Protein AF-A0A9W9AK57-F1 (afdb_monomer)

Secondary structure (DSSP, 8-state):
--------------TTHHHHHHHHTSS---GGGS---HHHHHHHHHHHHTT-SEEEE--TT-HHHHHHHHHHHHHTT-SHHHHH-TT--EEEEEEEEEE-TTSS-EEEEEEEEEGGG--HHHHHHHHHHH--S----PPPPPP-SSS-------EEEEEEETTT--EEEEEEE-PPPHHHHT----S-------HHHHHHHHHHHHTT--HHHHHHHHHHHHHTT-STT-SPPP------S---PPPP---

Organism: NCBI:txid40482

pLDDT: mean 78.87, std 20.53, range [27.41, 98.06]

Nearest PDB structures (foldseek):
  6e8a-assembly1_A-3  TM=2.365E-01  e=3.233E-01  Salmonella enterica subsp. enterica serovar Typhimurium
  2i99-assembly1_B  TM=2.878E-01  e=5.892E-01  Homo sapiens
  6in9-assembly1_A  TM=2.449E-01  e=3.233E-01  Pseudomonas aeruginosa PAO1
  6jau-assembly1_A  TM=2.475E-01  e=5.892E-01  Pseudomonas aeruginosa PAO1
  6in9-assembly2_B  TM=1.890E-01  e=1.140E+00  Pseudomonas aeruginosa PAO1

S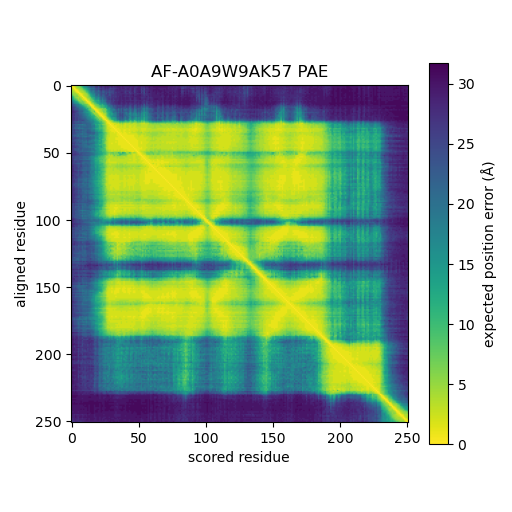olvent-accessible surface area (backbone atoms only — not comparable to full-atom values): 15391 Å² total; per-residue (Å²): 138,86,86,84,80,85,75,88,80,89,75,91,79,64,95,72,50,62,66,50,51,58,55,65,65,69,76,70,79,71,66,86,55,56,41,49,52,73,66,46,49,54,51,51,51,53,34,58,76,67,63,69,42,52,74,48,76,35,48,78,90,36,70,68,42,39,51,52,48,51,50,50,24,52,77,67,50,60,28,78,69,36,63,71,38,91,82,38,55,62,38,84,56,44,76,52,73,51,68,49,98,89,50,98,51,38,33,36,37,40,33,32,33,33,50,27,20,48,32,54,65,47,44,51,54,52,50,57,70,69,45,86,67,72,92,66,94,64,75,80,73,74,76,85,62,38,45,61,71,57,64,30,71,22,26,42,37,38,33,30,34,66,84,82,58,46,42,43,34,46,32,33,37,83,67,67,43,69,65,48,74,70,56,58,77,77,37,80,75,88,66,89,68,57,67,67,59,53,55,57,46,49,54,37,46,75,73,66,46,50,72,67,55,44,50,55,50,48,53,50,32,60,77,68,46,64,49,84,84,59,62,76,78,78,81,85,84,78,83,91,75,87,88,78,82,80,84,82,83,80,131

Sequence (251 aa):
MPIVRFAEMKKKSTDKDTATTLLALKGKIYVDHLLLRAEQRAEICKIYESSGAISTEYSTDDPTSQAAAHLKLVELGLDNKSREALESQWSIRWLTNWSITKGNDEWKRTLFQCICGYDSHARQKQDDLQDNSYIKDSKPWQQHVPYPQTGCIAHVEITECVGDGCITRIAGITTHNEACMTATLERIPTIPLHEHIYEVALEQLENGASLTAVQERNQQMIGSKLYRGIQRPPMYNTLSSLLTIPPSTGS

Mean predicted aligned error: 14.03 Å

Foldseek 3Di:
DDDDDDDDDDDDDDPVVLVVVVVVVQDDDPCVLAQADPVLVVVQVVCVVVVVKDKDFFDLVDPVSQVVVQVVCVVLLNHPVSVPDPPNQKDWRDKDWDQRPPDRWIKMKTKIDGNLLHDQQSVVVVVVVVPPDDDDPDDRDDDQGQWHNPNWNWMWMWMAIPPPRGTGIIITHRDTDPCSVPIDGPDDRPDPDDPQLVVQLVVCVVVVHDPVRSVVVSVVCVVVVVGPPSPDDPPPPDDPDPPPDDDDDDD

Structure (mmCIF, N/CA/C/O backbone):
data_AF-A0A9W9AK57-F1
#
_entry.id   AF-A0A9W9AK57-F1
#
loop_
_atom_site.group_PDB
_atom_site.id
_atom_site.type_symbol
_atom_site.label_atom_id
_atom_site.label_alt_id
_atom_site.label_comp_id
_atom_site.label_asym_id
_atom_site.label_entity_id
_atom_site.label_seq_id
_atom_site.pdbx_PDB_ins_code
_atom_site.Cartn_x
_atom_site.Cartn_y
_atom_site.Cartn_z
_atom_site.occupancy
_atom_site.B_iso_or_equiv
_atom_site.auth_seq_id
_atom_site.auth_comp_id
_atom_site.auth_asym_id
_atom_site.auth_atom_id
_atom_site.pdbx_PDB_model_num
ATOM 1 N N . MET A 1 1 ? 21.795 -37.016 17.519 1.00 33.09 1 MET A N 1
ATOM 2 C CA . MET A 1 1 ? 21.558 -36.582 16.126 1.00 33.09 1 MET A CA 1
ATOM 3 C C . MET A 1 1 ? 22.059 -35.153 15.991 1.00 33.09 1 MET A C 1
ATOM 5 O O . MET A 1 1 ? 21.555 -34.312 16.726 1.00 33.09 1 MET A O 1
ATOM 9 N N . PRO A 1 2 ? 23.114 -34.889 15.203 1.00 27.97 2 PRO A N 1
ATOM 10 C CA . PRO A 1 2 ? 23.770 -33.591 15.195 1.00 27.97 2 PRO A CA 1
ATOM 11 C C . PRO A 1 2 ? 23.134 -32.617 14.198 1.00 27.97 2 PRO A C 1
ATOM 13 O O . PRO A 1 2 ? 22.651 -32.989 13.132 1.00 27.97 2 PRO A O 1
ATOM 16 N N . ILE A 1 3 ? 23.176 -31.357 14.614 1.00 27.41 3 ILE A N 1
ATOM 17 C CA . ILE A 1 3 ? 22.696 -30.137 13.973 1.00 27.41 3 ILE A CA 1
ATOM 18 C C . ILE A 1 3 ? 23.521 -29.851 12.711 1.00 27.41 3 ILE A C 1
ATOM 20 O O . ILE A 1 3 ? 24.744 -29.721 12.788 1.00 27.41 3 ILE A O 1
ATOM 24 N N . VAL A 1 4 ? 22.862 -29.709 11.559 1.00 29.23 4 VAL A N 1
ATOM 25 C CA . VAL A 1 4 ? 23.506 -29.244 10.322 1.00 29.23 4 VAL A CA 1
ATOM 26 C C . VAL A 1 4 ? 23.481 -27.715 10.304 1.00 29.23 4 VAL A C 1
ATOM 28 O O . VAL A 1 4 ? 22.431 -27.095 10.158 1.00 29.23 4 VAL A O 1
ATOM 31 N N . ARG A 1 5 ? 24.663 -27.115 10.477 1.00 30.16 5 ARG A N 1
ATOM 32 C CA . ARG A 1 5 ? 24.946 -25.700 10.208 1.00 30.16 5 ARG A CA 1
ATOM 33 C C . ARG A 1 5 ? 24.916 -25.467 8.696 1.00 30.16 5 ARG A C 1
ATOM 35 O O . ARG A 1 5 ? 25.690 -26.099 7.981 1.00 30.16 5 ARG A O 1
ATOM 42 N N . PHE A 1 6 ? 24.098 -24.534 8.217 1.00 29.95 6 PHE A N 1
ATOM 43 C CA . PHE A 1 6 ? 24.245 -24.007 6.860 1.00 29.95 6 PHE A CA 1
ATOM 44 C C . PHE A 1 6 ? 25.279 -22.881 6.868 1.00 29.95 6 PHE A C 1
ATOM 46 O O . PHE A 1 6 ? 25.064 -21.816 7.441 1.00 29.95 6 PHE A O 1
ATOM 53 N N . ALA A 1 7 ? 26.432 -23.179 6.274 1.00 30.09 7 ALA A N 1
ATOM 54 C CA . ALA A 1 7 ? 27.487 -22.228 5.977 1.00 30.09 7 ALA A CA 1
ATOM 55 C C . ALA A 1 7 ? 27.125 -21.388 4.743 1.00 30.09 7 ALA A C 1
ATOM 57 O O . ALA A 1 7 ? 26.531 -21.889 3.786 1.00 30.09 7 ALA A O 1
ATOM 58 N N . GLU A 1 8 ? 27.535 -20.121 4.773 1.00 32.97 8 GLU A N 1
ATOM 59 C CA . GLU A 1 8 ? 27.545 -19.200 3.639 1.00 32.97 8 GLU A CA 1
ATOM 60 C C . GLU A 1 8 ? 28.220 -19.814 2.404 1.00 32.97 8 GLU A C 1
ATOM 62 O O . GLU A 1 8 ? 29.330 -20.345 2.477 1.00 32.97 8 GLU A O 1
ATOM 67 N N . MET A 1 9 ? 27.606 -19.629 1.234 1.00 30.64 9 MET A N 1
ATOM 68 C CA . MET A 1 9 ? 28.297 -19.744 -0.048 1.00 30.64 9 MET A CA 1
ATOM 69 C C . MET A 1 9 ? 28.459 -18.356 -0.667 1.00 30.64 9 MET A C 1
ATOM 71 O O . MET A 1 9 ? 27.529 -17.796 -1.243 1.00 30.64 9 MET A O 1
ATOM 75 N N . LYS A 1 10 ? 29.688 -17.833 -0.607 1.00 39.19 10 LYS A N 1
ATOM 76 C CA . LYS A 1 10 ? 30.172 -16.810 -1.541 1.00 39.19 10 LYS A CA 1
ATOM 77 C C . LYS A 1 10 ? 30.166 -17.393 -2.956 1.00 39.19 10 LYS A C 1
ATOM 79 O O . LYS A 1 10 ? 30.803 -18.418 -3.197 1.00 39.19 10 LYS A O 1
ATOM 84 N N . LYS A 1 11 ? 29.556 -16.694 -3.914 1.00 38.47 11 LYS A N 1
ATOM 85 C CA . LYS A 1 11 ? 29.867 -16.851 -5.342 1.00 38.47 11 LYS A CA 1
ATOM 86 C C . LYS A 1 11 ? 30.204 -15.495 -5.953 1.00 38.47 11 LYS A C 1
ATOM 88 O O . LYS A 1 11 ? 29.387 -14.585 -5.966 1.00 38.47 11 LYS A O 1
ATOM 93 N N . LYS A 1 12 ? 31.439 -15.397 -6.456 1.00 39.50 12 LYS A N 1
ATOM 94 C CA . LYS A 1 12 ? 31.851 -14.445 -7.493 1.00 39.50 12 LYS A CA 1
ATOM 95 C C . LYS A 1 12 ? 31.143 -14.836 -8.788 1.00 39.50 12 LYS A C 1
ATOM 97 O O . LYS A 1 12 ? 31.248 -15.997 -9.181 1.00 39.50 12 LYS A O 1
ATOM 102 N N . SER A 1 13 ? 30.498 -13.890 -9.457 1.00 34.22 13 SER A N 1
ATOM 103 C CA . SER A 1 13 ? 30.068 -14.056 -10.843 1.00 34.22 13 SER A CA 1
ATOM 104 C C . SER A 1 13 ? 29.912 -12.700 -11.539 1.00 34.22 13 SER A C 1
ATOM 106 O O . SER A 1 13 ? 29.674 -11.674 -10.912 1.00 34.22 13 SER A O 1
ATOM 108 N N . THR A 1 14 ? 30.217 -12.736 -12.827 1.00 33.00 14 THR A N 1
ATOM 109 C CA . THR A 1 14 ? 30.576 -11.680 -13.781 1.00 33.00 14 THR A CA 1
ATOM 110 C C . THR A 1 14 ? 29.391 -10.864 -14.322 1.00 33.00 14 THR A C 1
ATOM 112 O O . THR A 1 14 ? 28.259 -11.329 -14.295 1.00 33.00 14 THR A O 1
ATOM 115 N N . ASP A 1 15 ? 29.689 -9.689 -14.901 1.00 41.44 15 ASP A N 1
ATOM 116 C CA . ASP A 1 15 ? 28.840 -8.623 -15.507 1.00 41.44 15 ASP A CA 1
ATOM 117 C C . ASP A 1 15 ? 27.588 -9.020 -16.350 1.00 41.44 15 ASP A C 1
ATOM 119 O O . ASP A 1 15 ? 26.848 -8.144 -16.788 1.00 41.44 15 ASP A O 1
ATOM 123 N N . LYS A 1 16 ? 27.302 -10.309 -16.586 1.00 35.09 16 LYS A N 1
ATOM 124 C CA . LYS A 1 16 ? 26.048 -10.812 -17.194 1.00 35.09 16 LYS A CA 1
ATOM 125 C C . LYS A 1 16 ? 24.915 -11.058 -16.181 1.00 35.09 16 LYS A C 1
ATOM 127 O O . LYS A 1 16 ? 23.766 -11.248 -16.585 1.00 35.09 16 LYS A O 1
ATOM 132 N N . ASP A 1 17 ? 25.210 -11.026 -14.883 1.00 40.44 17 ASP A N 1
ATOM 133 C CA . ASP A 1 17 ? 24.231 -11.346 -13.837 1.00 40.44 17 ASP A CA 1
ATOM 134 C C . ASP A 1 17 ? 23.309 -10.181 -13.457 1.00 40.44 17 ASP A C 1
ATOM 136 O O . ASP A 1 17 ? 22.212 -10.417 -12.961 1.00 40.44 17 ASP A O 1
ATOM 140 N N . THR A 1 18 ? 23.663 -8.926 -13.733 1.00 41.94 18 THR A N 1
ATOM 141 C CA . THR A 1 18 ? 22.841 -7.759 -13.351 1.00 41.94 18 THR A CA 1
ATOM 142 C C . THR A 1 18 ? 21.555 -7.639 -14.172 1.00 41.94 18 THR A C 1
ATOM 144 O O . THR A 1 18 ? 20.484 -7.447 -13.599 1.00 41.94 18 THR A O 1
ATOM 147 N N . ALA A 1 19 ? 21.619 -7.844 -15.492 1.00 35.38 19 ALA A N 1
ATOM 148 C CA . ALA A 1 19 ? 20.429 -7.867 -16.354 1.00 35.38 19 ALA A CA 1
ATOM 149 C C . ALA A 1 19 ? 19.534 -9.091 -16.077 1.00 35.38 19 ALA A C 1
ATOM 151 O O . ALA A 1 19 ? 18.309 -8.995 -16.099 1.00 35.38 19 ALA A O 1
ATOM 152 N N . THR A 1 20 ? 20.151 -10.228 -15.744 1.00 31.11 20 THR A N 1
ATOM 153 C CA . THR A 1 20 ? 19.460 -11.482 -15.410 1.00 31.11 20 THR A CA 1
ATOM 154 C C . THR A 1 20 ? 18.802 -11.423 -14.026 1.00 31.11 20 THR A C 1
ATOM 156 O O . THR A 1 20 ? 17.716 -11.963 -13.844 1.00 31.11 20 THR A O 1
ATOM 159 N N . THR A 1 21 ? 19.390 -10.702 -13.066 1.00 38.97 21 THR A N 1
ATOM 160 C CA . THR A 1 21 ? 18.812 -10.479 -11.726 1.00 38.97 21 THR A CA 1
ATOM 161 C C . THR A 1 21 ? 17.632 -9.503 -11.776 1.00 38.97 21 THR A C 1
ATOM 163 O O . THR A 1 21 ? 16.610 -9.747 -11.136 1.00 38.97 21 THR A O 1
ATOM 166 N N . LEU A 1 22 ? 17.711 -8.457 -12.611 1.00 38.22 22 LEU A N 1
ATOM 167 C CA . LEU A 1 22 ? 16.572 -7.581 -12.918 1.00 38.22 22 LEU A CA 1
ATOM 168 C C . LEU A 1 22 ? 15.433 -8.345 -13.614 1.00 38.22 22 LEU A C 1
ATOM 170 O O . LEU A 1 22 ? 14.276 -8.134 -13.267 1.00 38.22 22 LEU A O 1
ATOM 174 N N . LEU A 1 23 ? 15.735 -9.276 -14.531 1.00 38.03 23 LEU A N 1
ATOM 175 C CA . LEU A 1 23 ? 14.729 -10.143 -15.164 1.00 38.03 23 LEU A CA 1
ATOM 176 C C . LEU A 1 23 ? 14.145 -11.210 -14.220 1.00 38.03 23 LEU A C 1
ATOM 178 O O . LEU A 1 23 ? 12.954 -11.497 -14.290 1.00 38.03 23 LEU A O 1
ATOM 182 N N . ALA A 1 24 ? 14.940 -11.785 -13.316 1.00 38.59 24 ALA A N 1
ATOM 183 C CA . ALA A 1 24 ? 14.472 -12.799 -12.368 1.00 38.59 24 ALA A CA 1
ATOM 184 C C . ALA A 1 24 ? 13.532 -12.213 -11.295 1.00 38.59 24 ALA A C 1
ATOM 186 O O . ALA A 1 24 ? 12.614 -12.892 -10.836 1.00 38.59 24 ALA A O 1
ATOM 187 N N . LEU A 1 25 ? 13.699 -10.931 -10.952 1.00 48.28 25 LEU A N 1
ATOM 188 C CA . LEU A 1 25 ? 12.786 -10.182 -10.083 1.00 48.28 25 LEU A CA 1
ATOM 189 C C . LEU A 1 25 ? 11.499 -9.726 -10.799 1.00 48.28 25 LEU A C 1
ATOM 191 O O . LEU A 1 25 ? 10.581 -9.262 -10.127 1.00 48.28 25 LEU A O 1
ATOM 195 N N . LYS A 1 26 ? 11.386 -9.821 -12.131 1.00 49.22 26 LYS A N 1
ATOM 196 C CA . LYS A 1 26 ? 10.249 -9.257 -12.893 1.00 49.22 26 LYS A CA 1
ATOM 197 C C . LYS A 1 26 ? 8.966 -10.098 -12.882 1.00 49.22 26 LYS A C 1
ATOM 199 O O . LYS A 1 26 ? 7.906 -9.560 -13.176 1.00 49.22 26 LYS A O 1
ATOM 204 N N . GLY A 1 27 ? 9.020 -11.387 -12.545 1.00 59.78 27 GLY A N 1
ATOM 205 C CA . GLY A 1 27 ? 7.884 -12.286 -12.802 1.00 59.78 27 GLY A CA 1
ATOM 206 C C . GLY A 1 27 ? 6.946 -12.551 -11.624 1.00 59.78 27 GLY A C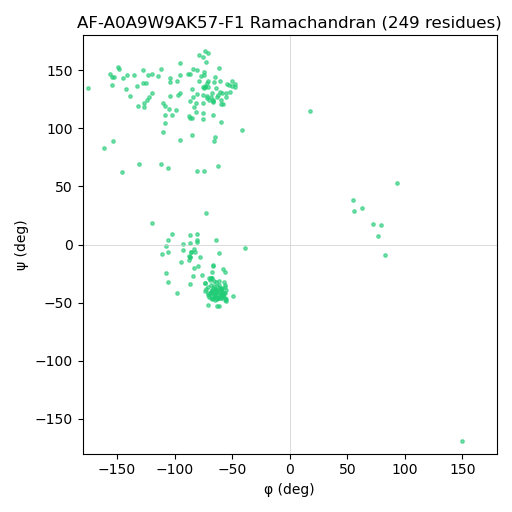 1
ATOM 207 O O . GLY A 1 27 ? 5.732 -12.607 -11.802 1.00 59.78 27 GLY A O 1
ATOM 208 N N . LYS A 1 28 ? 7.482 -12.746 -10.417 1.00 79.31 28 LYS A N 1
ATOM 209 C CA . LYS A 1 28 ? 6.717 -13.350 -9.319 1.00 79.31 28 LYS A CA 1
ATOM 210 C C . LYS A 1 28 ? 6.370 -12.320 -8.251 1.00 79.31 28 LYS A C 1
ATOM 212 O O . LYS A 1 28 ? 7.264 -11.754 -7.634 1.00 79.31 28 LYS A O 1
ATOM 217 N N . ILE A 1 29 ? 5.075 -12.108 -8.032 1.00 84.75 29 ILE A N 1
ATOM 218 C CA . ILE A 1 29 ? 4.575 -11.352 -6.880 1.00 84.75 29 ILE A CA 1
ATOM 219 C C . ILE A 1 29 ? 4.726 -12.224 -5.636 1.00 84.75 29 ILE A C 1
ATOM 221 O O . ILE A 1 29 ? 4.420 -13.421 -5.660 1.00 84.75 29 ILE A O 1
ATOM 225 N N . TYR A 1 30 ? 5.202 -11.634 -4.543 1.00 89.44 30 TYR A N 1
ATOM 226 C CA . TYR A 1 30 ? 5.482 -12.352 -3.299 1.00 89.44 30 TYR A CA 1
ATOM 227 C C . TYR A 1 30 ? 4.218 -12.596 -2.458 1.00 89.44 30 TYR A C 1
ATOM 229 O O . TYR A 1 30 ? 4.098 -12.138 -1.323 1.00 89.44 30 TYR A O 1
ATOM 237 N N . VAL A 1 31 ? 3.275 -13.365 -3.009 1.00 89.56 31 VAL A N 1
ATOM 238 C CA . VAL A 1 31 ? 1.993 -13.735 -2.370 1.00 89.56 31 VAL A CA 1
ATOM 239 C C . VAL A 1 31 ? 2.194 -14.417 -1.005 1.00 89.56 31 VAL A C 1
ATOM 241 O O . VAL A 1 31 ? 1.328 -14.354 -0.136 1.00 89.56 31 VAL A O 1
ATOM 244 N N . ASP A 1 32 ? 3.356 -15.024 -0.765 1.00 90.19 32 ASP A N 1
ATOM 245 C CA . ASP A 1 32 ? 3.692 -15.668 0.510 1.00 90.19 32 ASP A CA 1
ATOM 246 C C . ASP A 1 32 ? 3.832 -14.694 1.685 1.00 90.19 32 ASP A C 1
ATOM 248 O O . ASP A 1 32 ? 3.693 -15.114 2.830 1.00 90.19 32 ASP A O 1
ATOM 252 N N . HIS A 1 33 ? 4.025 -13.399 1.422 1.00 91.56 33 HIS A N 1
ATOM 253 C CA . HIS A 1 33 ? 4.013 -12.367 2.460 1.00 91.56 33 HIS A CA 1
ATOM 254 C C . HIS A 1 33 ? 2.610 -11.838 2.788 1.00 91.56 33 HIS A C 1
ATOM 256 O O . HIS A 1 33 ? 2.457 -11.048 3.720 1.00 91.56 33 HIS A O 1
ATOM 262 N N . LEU A 1 34 ? 1.579 -12.247 2.043 1.00 92.88 34 LEU A N 1
ATOM 263 C CA . LEU A 1 34 ? 0.204 -11.848 2.319 1.00 92.88 34 LEU A CA 1
ATOM 264 C C . LEU A 1 34 ? -0.382 -12.668 3.471 1.00 92.88 34 LEU A C 1
ATOM 266 O O . LEU A 1 34 ? -0.208 -13.887 3.558 1.00 92.88 34 LEU A O 1
ATOM 270 N N . LEU A 1 35 ? -1.149 -11.989 4.320 1.00 92.56 35 LEU A N 1
ATOM 271 C CA . LEU A 1 35 ? -1.805 -12.582 5.481 1.00 92.56 35 LEU A CA 1
ATOM 272 C C . LEU A 1 35 ? -3.232 -12.951 5.099 1.00 92.56 35 LEU A C 1
ATOM 274 O O . LEU A 1 35 ? -4.136 -12.119 5.155 1.00 92.56 35 LEU A O 1
ATOM 278 N N . LEU A 1 36 ? -3.382 -14.183 4.619 1.00 90.50 36 LEU A N 1
ATOM 279 C CA . LEU A 1 36 ? -4.571 -14.682 3.933 1.00 90.50 36 LEU A CA 1
ATOM 280 C C . LEU A 1 36 ? -5.061 -15.978 4.569 1.00 90.50 36 LEU A C 1
ATOM 282 O O . LEU A 1 36 ? -4.258 -16.807 5.008 1.00 90.50 36 LEU A O 1
ATOM 286 N N . ARG A 1 37 ? -6.372 -16.208 4.495 1.00 92.25 37 ARG A N 1
ATOM 287 C CA . ARG A 1 37 ? -6.959 -17.535 4.701 1.00 92.25 37 ARG A CA 1
ATOM 288 C C . ARG A 1 37 ? -6.643 -18.471 3.533 1.00 92.25 37 ARG A C 1
ATOM 290 O O . ARG A 1 37 ? -6.234 -18.037 2.451 1.00 92.25 37 ARG A O 1
ATOM 297 N N . ALA A 1 38 ? -6.847 -19.768 3.749 1.00 90.06 38 ALA A N 1
ATOM 298 C CA . ALA A 1 38 ? -6.583 -20.788 2.737 1.00 90.06 38 ALA A CA 1
ATOM 299 C C . ALA A 1 38 ? -7.427 -20.570 1.469 1.00 90.06 38 ALA A C 1
ATOM 301 O O . ALA A 1 38 ? -6.915 -20.710 0.359 1.00 90.06 38 ALA A O 1
ATOM 302 N N . GLU A 1 39 ? -8.684 -20.154 1.630 1.00 93.94 39 GLU A N 1
ATOM 303 C CA . GLU A 1 39 ? -9.617 -19.903 0.531 1.00 93.94 39 GLU A CA 1
ATOM 304 C C . GLU A 1 39 ? -9.164 -18.709 -0.318 1.00 93.94 39 GLU A C 1
ATOM 306 O O . GLU A 1 39 ? -9.085 -18.816 -1.539 1.00 93.94 39 GLU A O 1
ATOM 311 N N . GLN A 1 40 ? -8.766 -17.607 0.331 1.00 94.06 40 GLN A N 1
ATOM 312 C CA . GLN A 1 40 ? -8.229 -16.420 -0.347 1.00 94.06 40 GLN A CA 1
ATOM 313 C C . GLN A 1 40 ? -6.961 -16.756 -1.139 1.00 94.06 40 GLN A C 1
ATOM 315 O O . GLN A 1 40 ? -6.781 -16.297 -2.265 1.00 94.06 40 GLN A O 1
ATOM 320 N N . ARG A 1 41 ? -6.073 -17.577 -0.565 1.00 93.25 41 ARG A N 1
ATOM 321 C CA . ARG A 1 41 ? -4.848 -18.013 -1.242 1.00 93.25 41 ARG A CA 1
ATOM 322 C C . ARG A 1 41 ? -5.161 -18.857 -2.477 1.00 93.25 41 ARG A C 1
ATOM 324 O O . ARG A 1 41 ? -4.572 -18.611 -3.525 1.00 93.25 41 ARG A O 1
ATOM 331 N N . ALA A 1 42 ? -6.089 -19.807 -2.370 1.00 91.94 42 ALA A N 1
ATOM 332 C CA . ALA A 1 42 ? -6.523 -20.621 -3.504 1.00 91.94 42 ALA A CA 1
ATOM 333 C C . ALA A 1 42 ? -7.135 -19.764 -4.627 1.00 91.94 42 ALA A C 1
ATOM 335 O O . ALA A 1 42 ? -6.831 -19.974 -5.801 1.00 91.94 42 ALA A O 1
ATOM 336 N N . GLU A 1 43 ? -7.945 -18.765 -4.274 1.00 94.25 43 GLU A N 1
ATOM 337 C CA . GLU A 1 43 ? -8.537 -17.833 -5.236 1.00 94.25 43 GLU A CA 1
ATOM 338 C C . GLU A 1 43 ? -7.478 -16.975 -5.943 1.00 94.25 43 GLU A C 1
ATOM 340 O O . GLU A 1 43 ? -7.487 -16.861 -7.170 1.00 94.25 43 GLU A O 1
ATOM 345 N N . ILE A 1 44 ? -6.510 -16.442 -5.192 1.00 93.19 44 ILE A N 1
ATOM 346 C CA . ILE A 1 44 ? -5.384 -15.686 -5.751 1.00 93.19 44 ILE A CA 1
ATOM 347 C C . ILE A 1 44 ? -4.574 -16.548 -6.725 1.00 93.19 44 ILE A C 1
ATOM 349 O O . ILE A 1 44 ? -4.262 -16.087 -7.824 1.00 93.19 44 ILE A O 1
ATOM 353 N N . CYS A 1 45 ? -4.259 -17.795 -6.360 1.00 91.31 45 CYS A N 1
ATOM 354 C CA . CYS A 1 45 ? -3.557 -18.726 -7.246 1.00 91.31 45 CYS A CA 1
ATOM 355 C C . CYS A 1 45 ? -4.304 -18.904 -8.572 1.00 91.31 45 CYS A C 1
ATOM 357 O O . CYS A 1 45 ? -3.707 -18.723 -9.631 1.00 91.31 45 CYS A O 1
ATOM 359 N N . LYS A 1 46 ? -5.620 -19.143 -8.516 1.00 91.38 46 LYS A N 1
ATOM 360 C CA . LYS A 1 46 ? -6.462 -19.285 -9.710 1.00 91.38 46 LYS A CA 1
ATOM 361 C C . LYS A 1 46 ? -6.412 -18.046 -10.613 1.00 91.38 46 LYS A C 1
ATOM 363 O O . LYS A 1 46 ? -6.327 -18.187 -11.829 1.00 91.38 46 LYS A O 1
ATOM 368 N N . ILE A 1 47 ? -6.447 -16.842 -10.036 1.00 91.88 47 ILE A N 1
ATOM 369 C CA . ILE A 1 47 ? -6.407 -15.583 -10.800 1.00 91.88 47 ILE A CA 1
ATOM 370 C C . ILE A 1 47 ? -5.047 -15.376 -11.474 1.00 91.88 47 ILE A C 1
ATOM 372 O O . ILE A 1 47 ? -4.993 -14.948 -12.629 1.00 91.88 47 ILE A O 1
ATOM 376 N N . TYR A 1 48 ? -3.947 -15.694 -10.789 1.00 89.44 48 TYR A N 1
ATOM 377 C CA . TYR A 1 48 ? -2.615 -15.623 -11.394 1.00 89.44 48 TYR A CA 1
ATOM 378 C C . TYR A 1 48 ? -2.421 -16.662 -12.499 1.00 89.44 48 TYR A C 1
ATOM 380 O O . TYR A 1 48 ? -1.850 -16.336 -13.538 1.00 89.44 48 TYR A O 1
ATOM 388 N N . GLU A 1 49 ? -2.939 -17.878 -12.321 1.00 87.50 49 GLU A N 1
ATOM 389 C CA . GLU A 1 49 ? -2.924 -18.924 -13.351 1.00 87.50 49 GLU A CA 1
ATOM 390 C C . GLU A 1 49 ? -3.732 -18.520 -14.591 1.00 87.50 49 GLU A C 1
ATOM 392 O O . GLU A 1 49 ? -3.324 -18.803 -15.717 1.00 87.50 49 GLU A O 1
ATOM 397 N N . SER A 1 50 ? -4.843 -17.800 -14.409 1.00 87.69 50 SER A N 1
ATOM 398 C CA . SER A 1 50 ? -5.681 -17.313 -15.507 1.00 87.69 50 SER A CA 1
ATOM 399 C C . SER A 1 50 ? -5.244 -15.960 -16.087 1.00 87.69 50 SER A C 1
ATOM 401 O O . SER A 1 50 ? -5.986 -15.389 -16.881 1.00 87.69 50 SER A O 1
ATOM 403 N N . SER A 1 51 ? -4.085 -15.416 -15.690 1.00 83.69 51 SER A N 1
ATOM 404 C CA . SER A 1 51 ? -3.609 -14.075 -16.091 1.00 83.69 51 SER A CA 1
ATOM 405 C C . SER A 1 51 ? -4.589 -12.926 -15.783 1.00 83.69 51 SER A C 1
ATOM 407 O O . SER A 1 51 ? -4.611 -11.919 -16.484 1.00 83.69 51 SER A O 1
ATOM 409 N N . GLY A 1 52 ? -5.415 -13.061 -14.740 1.00 82.81 52 GLY A N 1
ATOM 410 C CA . GLY A 1 52 ? -6.390 -12.038 -14.334 1.00 82.81 52 GLY A CA 1
ATOM 411 C C . GLY A 1 52 ? -5.804 -10.906 -13.481 1.00 82.81 52 GLY A C 1
ATOM 412 O O . GLY A 1 52 ? -6.504 -9.946 -13.171 1.00 82.81 52 GLY A O 1
ATOM 413 N N . ALA A 1 53 ? -4.534 -11.016 -13.084 1.00 90.62 53 ALA A N 1
ATOM 414 C CA . ALA A 1 53 ? -3.811 -9.973 -12.367 1.00 90.62 53 ALA A CA 1
ATOM 415 C C . ALA A 1 53 ? -3.172 -8.972 -13.340 1.00 90.62 53 ALA A C 1
ATOM 417 O O . ALA A 1 53 ? -2.706 -9.345 -14.417 1.00 90.62 53 ALA A O 1
ATOM 418 N N . ILE A 1 54 ? -3.093 -7.704 -12.936 1.00 93.62 54 ILE A N 1
ATOM 419 C CA . ILE A 1 54 ? -2.359 -6.697 -13.700 1.00 93.62 54 ILE A CA 1
ATOM 420 C C . ILE A 1 54 ? -0.852 -6.895 -13.518 1.00 93.62 54 ILE A C 1
ATOM 422 O O . ILE A 1 54 ? -0.384 -7.301 -12.453 1.00 93.62 54 ILE A O 1
ATOM 426 N N . SER A 1 55 ? -0.077 -6.570 -14.547 1.00 93.44 55 SER A N 1
ATOM 427 C CA . SER A 1 55 ? 1.376 -6.431 -14.457 1.00 93.44 55 SER A CA 1
ATOM 428 C C . SER A 1 55 ? 1.834 -5.465 -15.538 1.00 93.44 55 SER A C 1
ATOM 430 O O . SER A 1 55 ? 2.135 -5.871 -16.659 1.00 93.44 55 SER A O 1
ATOM 432 N N . THR A 1 56 ? 1.861 -4.182 -15.197 1.00 94.75 56 THR A N 1
ATOM 433 C CA . THR A 1 56 ? 2.238 -3.107 -16.115 1.00 94.75 56 THR A CA 1
ATOM 434 C C . THR A 1 56 ? 3.647 -2.634 -15.786 1.00 94.75 56 THR A C 1
ATOM 436 O O . THR A 1 56 ? 3.946 -2.322 -14.630 1.00 94.75 56 THR A O 1
ATOM 439 N N . GLU A 1 57 ? 4.511 -2.599 -16.798 1.00 95.25 57 GLU A N 1
ATOM 440 C CA . GLU A 1 57 ? 5.838 -1.988 -16.714 1.00 95.25 57 GLU A CA 1
ATOM 441 C C . GLU A 1 57 ? 5.785 -0.552 -17.243 1.00 95.25 57 GLU A C 1
ATOM 443 O O . GLU A 1 57 ? 5.048 -0.253 -18.183 1.00 95.25 57 GLU A O 1
ATOM 448 N N . TYR A 1 58 ? 6.584 0.322 -16.640 1.00 95.69 58 TYR A N 1
ATOM 449 C CA . TYR A 1 58 ? 6.665 1.737 -16.980 1.00 95.69 58 TYR A CA 1
ATOM 450 C C . TYR A 1 58 ? 8.125 2.120 -17.238 1.00 95.69 58 TYR A C 1
ATOM 452 O O . TYR A 1 58 ? 9.030 1.676 -16.530 1.00 95.69 58 TYR A O 1
ATOM 460 N N . SER A 1 59 ? 8.356 2.936 -18.265 1.00 93.88 59 SER A N 1
ATOM 461 C CA . SER A 1 59 ? 9.677 3.473 -18.599 1.00 93.88 59 SER A CA 1
ATOM 462 C C . SER A 1 59 ? 10.003 4.669 -17.710 1.00 93.88 59 SER A C 1
ATOM 464 O O . SER A 1 59 ? 9.195 5.593 -17.619 1.00 93.88 59 SER A O 1
ATOM 466 N N . THR A 1 60 ? 11.177 4.674 -17.077 1.00 92.12 60 THR A N 1
ATOM 467 C CA . THR A 1 60 ? 11.684 5.792 -16.253 1.00 92.12 60 THR A CA 1
ATOM 468 C C . THR A 1 60 ? 12.023 7.019 -17.090 1.00 92.12 60 THR A C 1
ATOM 470 O O . THR A 1 60 ? 11.894 8.141 -16.617 1.00 92.12 60 THR A O 1
ATOM 473 N N . ASP A 1 61 ? 12.402 6.802 -18.349 1.00 93.12 61 ASP A N 1
ATOM 474 C CA . ASP A 1 61 ? 12.918 7.852 -19.230 1.00 93.12 61 ASP A CA 1
ATOM 475 C C . ASP A 1 61 ? 11.811 8.510 -20.071 1.00 93.12 61 ASP A C 1
ATOM 477 O O . ASP A 1 61 ? 12.071 9.456 -20.814 1.00 93.12 61 ASP A O 1
ATOM 481 N N . ASP A 1 62 ? 10.573 8.008 -19.980 1.00 96.19 62 ASP A N 1
ATOM 482 C CA . ASP A 1 62 ? 9.416 8.553 -20.690 1.00 96.19 62 ASP A CA 1
ATOM 483 C C . ASP A 1 62 ? 8.453 9.268 -19.722 1.00 96.19 62 ASP A C 1
ATOM 485 O O . ASP A 1 62 ? 7.754 8.609 -18.940 1.00 96.19 62 ASP A O 1
ATOM 489 N N . PRO A 1 63 ? 8.338 10.608 -19.807 1.00 96.69 63 PRO A N 1
ATOM 490 C CA . PRO A 1 63 ? 7.403 11.380 -18.994 1.00 96.69 63 PRO A CA 1
ATOM 491 C C . PRO A 1 63 ? 5.940 10.947 -19.155 1.00 96.69 63 PRO A C 1
ATOM 493 O O . PRO A 1 63 ? 5.176 11.018 -18.193 1.00 96.69 63 PRO A O 1
ATOM 496 N N . THR A 1 64 ? 5.536 10.479 -20.342 1.00 97.81 64 THR A N 1
ATOM 497 C CA . THR A 1 64 ? 4.154 10.032 -20.588 1.00 97.81 64 THR A CA 1
ATOM 498 C C . THR A 1 64 ? 3.876 8.732 -19.839 1.00 97.81 64 THR A C 1
ATOM 500 O O . THR A 1 64 ? 2.860 8.614 -19.150 1.00 97.81 64 THR A O 1
ATOM 503 N N . SER A 1 65 ? 4.808 7.779 -19.907 1.00 97.44 65 SER A N 1
ATOM 504 C CA . SER A 1 65 ? 4.767 6.545 -19.125 1.00 97.44 65 SER A CA 1
ATOM 505 C C . SER A 1 65 ? 4.725 6.818 -17.619 1.00 97.44 65 SER A C 1
ATOM 507 O O . SER A 1 65 ? 3.926 6.198 -16.918 1.00 97.44 65 SER A O 1
ATOM 509 N N . GLN A 1 66 ? 5.539 7.743 -17.102 1.00 98.00 66 GLN A N 1
ATOM 510 C CA . GLN A 1 66 ? 5.519 8.081 -15.672 1.00 98.00 66 GLN A CA 1
ATOM 511 C C . GLN A 1 66 ? 4.212 8.764 -15.255 1.00 98.00 66 GLN A C 1
ATOM 513 O O . GLN A 1 66 ? 3.638 8.411 -14.224 1.00 98.00 66 GLN A O 1
ATOM 518 N N . ALA A 1 67 ? 3.670 9.669 -16.075 1.00 97.56 67 ALA A N 1
ATOM 519 C CA . ALA A 1 67 ? 2.360 10.267 -15.822 1.00 97.56 67 ALA A CA 1
ATOM 520 C C . ALA A 1 67 ? 1.252 9.199 -15.741 1.00 97.56 67 ALA A C 1
ATOM 522 O O . ALA A 1 67 ? 0.417 9.244 -14.836 1.00 97.56 67 ALA A O 1
ATOM 523 N N . ALA A 1 68 ? 1.281 8.198 -16.627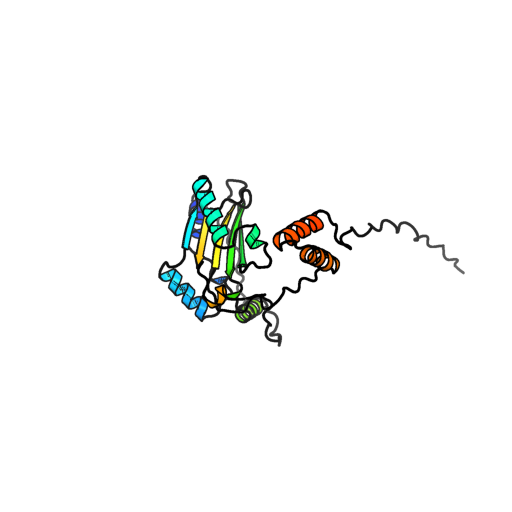 1.00 98.06 68 ALA A N 1
ATOM 524 C CA . ALA A 1 68 ? 0.353 7.070 -16.587 1.00 98.06 68 ALA A CA 1
ATOM 525 C C . ALA A 1 68 ? 0.536 6.197 -15.331 1.00 98.06 68 ALA A C 1
ATOM 527 O O . ALA A 1 68 ? -0.452 5.747 -14.749 1.00 98.06 68 ALA A O 1
ATOM 528 N N . ALA A 1 69 ? 1.776 5.978 -14.883 1.00 97.88 69 ALA A N 1
ATOM 529 C CA . ALA A 1 69 ? 2.063 5.244 -13.652 1.00 97.88 69 ALA A CA 1
ATOM 530 C C . ALA A 1 69 ? 1.500 5.964 -12.419 1.00 97.88 69 ALA A C 1
ATOM 532 O O . ALA A 1 69 ? 0.815 5.353 -11.599 1.00 97.88 69 ALA A O 1
ATOM 533 N N . HIS A 1 70 ? 1.724 7.276 -12.313 1.00 97.44 70 HIS A N 1
ATOM 534 C CA . HIS A 1 70 ? 1.194 8.086 -11.218 1.00 97.44 70 HIS A CA 1
ATOM 535 C C . HIS A 1 70 ? -0.331 8.152 -11.230 1.00 97.44 70 HIS A C 1
ATOM 537 O O . HIS A 1 70 ? -0.944 7.982 -10.178 1.00 97.44 70 HIS A O 1
ATOM 543 N N . LEU A 1 71 ? -0.951 8.329 -12.402 1.00 97.62 71 LEU A N 1
ATOM 544 C CA . LEU A 1 71 ? -2.406 8.262 -12.529 1.00 97.62 71 LEU A CA 1
ATOM 545 C C . LEU A 1 71 ? -2.924 6.910 -12.029 1.00 97.62 71 LEU A C 1
ATOM 547 O O . LEU A 1 71 ? -3.894 6.864 -11.275 1.00 97.62 71 LEU A O 1
ATOM 551 N N . LYS A 1 72 ? -2.225 5.818 -12.365 1.00 97.94 72 LYS A N 1
ATOM 552 C CA . LYS A 1 72 ? -2.601 4.490 -11.889 1.00 97.94 72 LYS A CA 1
ATOM 553 C C . LYS A 1 72 ? -2.500 4.359 -10.372 1.00 97.94 72 LYS A C 1
ATOM 555 O O . LYS A 1 72 ? -3.362 3.735 -9.765 1.00 97.94 72 LYS A O 1
ATOM 560 N N . LEU A 1 73 ? -1.484 4.950 -9.746 1.00 97.38 73 LEU A N 1
ATOM 561 C CA . LEU A 1 73 ? -1.387 4.977 -8.287 1.00 97.38 73 LEU A CA 1
ATOM 562 C C . LEU A 1 73 ? -2.526 5.765 -7.640 1.00 97.38 73 LEU A C 1
ATOM 564 O O . LEU A 1 73 ? -3.068 5.300 -6.642 1.00 97.38 73 LEU A O 1
ATOM 568 N N . VAL A 1 74 ? -2.918 6.902 -8.219 1.00 96.44 74 VAL A N 1
ATOM 569 C CA . VAL A 1 74 ? -4.058 7.697 -7.734 1.00 96.44 74 VAL A CA 1
ATOM 570 C C . VAL A 1 74 ? -5.359 6.897 -7.830 1.00 96.44 74 VAL A C 1
ATOM 572 O O . VAL A 1 74 ? -6.093 6.819 -6.851 1.00 96.44 74 VAL A O 1
ATOM 575 N N . GLU A 1 75 ? -5.619 6.230 -8.961 1.00 95.94 75 GLU A N 1
ATOM 576 C CA . GLU A 1 75 ? -6.793 5.354 -9.129 1.00 95.94 75 GLU A CA 1
ATOM 577 C C . GLU A 1 75 ? -6.864 4.244 -8.073 1.00 95.94 75 GLU A C 1
ATOM 579 O O . GLU A 1 75 ? -7.949 3.849 -7.653 1.00 95.94 75 GLU A O 1
ATOM 584 N N . LEU A 1 76 ? -5.707 3.725 -7.659 1.00 96.50 76 LEU A N 1
ATOM 585 C CA . LEU A 1 76 ? -5.607 2.659 -6.666 1.00 96.50 76 LEU A CA 1
ATOM 586 C C . LEU A 1 76 ? -5.613 3.173 -5.221 1.00 96.50 76 LEU A C 1
ATOM 588 O O . LEU A 1 76 ? -5.606 2.354 -4.305 1.00 96.50 76 LEU A O 1
ATOM 592 N N . GLY A 1 77 ? -5.582 4.489 -4.986 1.00 95.62 77 GLY A N 1
ATOM 593 C CA . GLY A 1 77 ? -5.366 5.050 -3.648 1.00 95.62 77 GLY A CA 1
ATOM 594 C C . GLY A 1 77 ? -3.993 4.680 -3.068 1.00 95.62 77 GLY A C 1
ATOM 595 O O . GLY A 1 77 ? -3.843 4.496 -1.862 1.00 95.62 77 GLY A O 1
ATOM 596 N N . LEU A 1 78 ? -2.992 4.519 -3.937 1.00 96.50 78 LEU A N 1
ATOM 597 C CA . LEU A 1 78 ? -1.611 4.147 -3.621 1.00 96.50 78 LEU A CA 1
ATOM 598 C C . LEU A 1 78 ? -0.610 5.219 -4.072 1.00 96.50 78 LEU A C 1
ATOM 600 O O . LEU A 1 78 ? 0.577 4.921 -4.205 1.00 96.50 78 LEU A O 1
ATOM 604 N N . ASP A 1 79 ? -1.039 6.453 -4.328 1.00 95.19 79 ASP A N 1
ATOM 605 C CA . ASP A 1 79 ? -0.123 7.590 -4.421 1.00 95.19 79 ASP A CA 1
ATOM 606 C C . ASP A 1 79 ? 0.374 7.999 -3.022 1.00 95.19 79 ASP A C 1
ATOM 608 O O . ASP A 1 79 ? -0.167 7.566 -2.004 1.00 95.19 79 ASP A O 1
ATOM 612 N N . ASN A 1 80 ? 1.415 8.830 -2.954 1.00 88.25 80 ASN A N 1
ATOM 613 C CA . ASN A 1 80 ? 2.046 9.186 -1.678 1.00 88.25 80 ASN A CA 1
ATOM 614 C C . ASN A 1 80 ? 1.056 9.775 -0.661 1.00 88.25 80 ASN A C 1
ATOM 616 O O . ASN A 1 80 ? 1.118 9.405 0.508 1.00 88.25 80 ASN A O 1
ATOM 620 N N . LYS A 1 81 ? 0.107 10.618 -1.095 1.00 87.56 81 LYS A N 1
ATOM 621 C CA . LYS A 1 81 ? -0.873 11.219 -0.179 1.00 87.56 81 LYS A CA 1
ATOM 622 C C . LYS A 1 81 ? -1.835 10.161 0.355 1.00 87.56 81 LYS A C 1
ATOM 624 O O . LYS A 1 81 ? -2.058 10.090 1.559 1.00 87.56 81 LYS A O 1
ATOM 629 N N . SER A 1 82 ? -2.354 9.304 -0.523 1.00 89.50 82 SER A N 1
ATOM 630 C CA . SER A 1 82 ? -3.295 8.243 -0.141 1.00 89.50 82 SER A CA 1
ATOM 631 C C . SER A 1 82 ? -2.663 7.153 0.731 1.00 89.50 82 SER A C 1
ATOM 633 O O . SER A 1 82 ? -3.349 6.551 1.555 1.00 89.50 82 SER A O 1
ATOM 635 N N . ARG A 1 83 ? -1.353 6.896 0.598 1.00 88.75 83 ARG A N 1
ATOM 636 C CA . ARG A 1 83 ? -0.613 5.967 1.478 1.00 88.75 83 ARG A CA 1
ATOM 637 C C . ARG A 1 83 ? -0.452 6.500 2.903 1.00 88.75 83 ARG A C 1
ATOM 639 O O . ARG A 1 83 ? -0.364 5.708 3.835 1.00 88.75 83 ARG A O 1
ATOM 646 N N . GLU A 1 84 ? -0.374 7.818 3.062 1.00 82.38 84 GLU A N 1
ATOM 647 C CA . GLU A 1 84 ? -0.230 8.490 4.361 1.00 82.38 84 GLU A CA 1
ATOM 648 C C . GLU A 1 84 ? -1.579 8.781 5.034 1.00 82.38 84 GLU A C 1
ATOM 650 O O . GLU A 1 84 ? -1.628 9.108 6.221 1.00 82.38 84 GLU A O 1
ATOM 655 N N . ALA A 1 85 ? -2.674 8.659 4.284 1.00 81.75 85 ALA A N 1
ATOM 656 C CA . ALA A 1 85 ? -4.023 8.883 4.770 1.00 81.75 85 ALA A CA 1
ATOM 657 C C . ALA A 1 85 ? -4.423 7.839 5.830 1.00 81.75 85 ALA A C 1
ATOM 659 O O . ALA A 1 85 ? -4.139 6.647 5.700 1.00 81.75 85 ALA A O 1
ATOM 660 N N . LEU A 1 86 ? -5.121 8.275 6.881 1.00 78.06 86 LEU A N 1
ATOM 661 C CA . LEU A 1 86 ? -5.571 7.387 7.964 1.00 78.06 86 LEU A CA 1
ATOM 662 C C . LEU A 1 86 ? -6.650 6.406 7.488 1.00 78.06 86 LEU A C 1
ATOM 664 O O . LEU A 1 86 ? -6.765 5.297 8.005 1.00 78.06 86 LEU A O 1
ATOM 668 N N . GLU A 1 87 ? -7.422 6.825 6.493 1.00 82.38 87 GLU A N 1
ATOM 669 C CA . GLU A 1 87 ? -8.442 6.056 5.793 1.00 82.38 87 GLU A CA 1
ATOM 670 C C . GLU A 1 87 ? -7.873 5.122 4.717 1.00 82.38 87 GLU A C 1
ATOM 672 O O . GLU A 1 87 ? -8.640 4.458 4.016 1.00 82.38 87 GLU A O 1
ATOM 677 N N . SER A 1 88 ? -6.544 5.058 4.558 1.00 89.06 88 SER A N 1
ATOM 678 C CA . SER A 1 88 ? -5.937 4.165 3.579 1.00 89.06 88 SER A CA 1
ATOM 679 C C . SER A 1 88 ? -6.348 2.726 3.868 1.00 89.06 88 SER A C 1
ATOM 681 O O . SER A 1 88 ? -6.075 2.172 4.933 1.00 89.06 88 SER A O 1
ATOM 683 N N . GLN A 1 89 ? -6.991 2.091 2.891 1.00 91.94 89 GLN A N 1
ATOM 684 C CA . GLN A 1 89 ? -7.364 0.681 2.975 1.00 91.94 89 GLN A CA 1
ATOM 685 C C . GLN A 1 89 ? -6.193 -0.246 2.647 1.00 91.94 89 GLN A C 1
ATOM 687 O O . GLN A 1 89 ? -6.375 -1.462 2.589 1.00 91.94 89 GLN A O 1
ATOM 692 N N . TRP A 1 90 ? -4.999 0.296 2.419 1.00 95.50 90 TRP A N 1
ATOM 693 C CA . TRP A 1 90 ? -3.809 -0.460 2.073 1.00 95.50 90 TRP A CA 1
ATOM 694 C C . TRP A 1 90 ? -2.868 -0.580 3.261 1.00 95.50 90 TRP A C 1
ATOM 696 O O . TRP A 1 90 ? -2.683 0.331 4.058 1.00 95.50 90 TRP A O 1
ATOM 706 N N . SER A 1 91 ? -2.225 -1.735 3.360 1.00 93.56 91 SER A N 1
ATOM 707 C CA . SER A 1 91 ? -1.220 -2.010 4.376 1.00 93.56 91 SER A CA 1
ATOM 708 C C . SER A 1 91 ? 0.011 -2.634 3.746 1.00 93.56 91 SER A C 1
ATOM 710 O O . SER A 1 91 ? -0.105 -3.528 2.906 1.00 93.56 91 SER A O 1
ATOM 712 N N . ILE A 1 92 ? 1.192 -2.182 4.160 1.00 95.19 92 ILE A N 1
ATOM 713 C CA . ILE A 1 92 ? 2.456 -2.760 3.704 1.00 95.19 92 ILE A CA 1
ATOM 714 C C . ILE A 1 92 ? 2.619 -4.136 4.352 1.00 95.19 92 ILE A C 1
ATOM 716 O O . ILE A 1 92 ? 2.549 -4.277 5.575 1.00 95.19 92 ILE A O 1
ATOM 720 N N . ARG A 1 93 ? 2.837 -5.160 3.527 1.00 94.56 93 ARG A N 1
ATOM 721 C CA . ARG A 1 93 ? 3.094 -6.536 3.975 1.00 94.56 93 ARG A CA 1
ATOM 722 C C . ARG A 1 93 ? 4.538 -6.945 3.823 1.00 94.56 93 ARG A C 1
ATOM 724 O O . ARG A 1 93 ? 5.048 -7.722 4.623 1.00 94.56 93 ARG A O 1
ATOM 731 N N . TRP A 1 94 ? 5.188 -6.407 2.808 1.00 95.19 94 TRP A N 1
ATOM 732 C CA . TRP A 1 94 ? 6.579 -6.680 2.541 1.00 95.19 94 TRP A CA 1
ATOM 733 C C . TRP A 1 94 ? 7.205 -5.499 1.822 1.00 95.19 94 TRP A C 1
ATOM 735 O O . TRP A 1 94 ? 6.555 -4.828 1.020 1.00 95.19 94 TRP A O 1
ATOM 745 N N . LEU A 1 95 ? 8.464 -5.249 2.148 1.00 94.69 95 LEU A N 1
ATOM 746 C CA . LEU A 1 95 ? 9.277 -4.195 1.578 1.00 94.69 95 LEU A CA 1
ATOM 747 C C . LEU A 1 95 ? 10.691 -4.746 1.435 1.00 94.69 95 LEU A C 1
ATOM 749 O O . LEU A 1 95 ? 11.229 -5.346 2.368 1.00 94.69 95 LEU A O 1
ATOM 753 N N . THR A 1 96 ? 11.298 -4.520 0.281 1.00 94.06 96 THR A N 1
ATOM 754 C CA . THR A 1 96 ? 12.726 -4.740 0.086 1.00 94.06 96 THR A CA 1
ATOM 755 C C . THR A 1 96 ? 13.324 -3.567 -0.664 1.00 94.06 96 THR A C 1
ATOM 757 O O . THR A 1 96 ? 12.676 -2.998 -1.545 1.00 94.06 96 THR A O 1
ATOM 760 N N . ASN A 1 97 ? 14.568 -3.245 -0.325 1.00 93.38 97 ASN A N 1
ATOM 761 C CA . ASN A 1 97 ? 15.350 -2.229 -1.002 1.00 93.38 97 ASN A CA 1
ATOM 762 C C . ASN A 1 97 ? 16.607 -2.870 -1.583 1.00 93.38 97 ASN A C 1
ATOM 764 O O . ASN A 1 97 ? 17.172 -3.797 -0.996 1.00 93.38 97 ASN A O 1
ATOM 768 N N . TRP A 1 98 ? 17.065 -2.364 -2.720 1.00 91.31 98 TRP A N 1
ATOM 769 C CA . TRP A 1 98 ? 18.341 -2.757 -3.303 1.00 91.31 98 TRP A CA 1
ATOM 770 C C . TRP A 1 98 ? 18.956 -1.599 -4.080 1.00 91.31 98 TRP A C 1
ATOM 772 O O . TRP A 1 98 ? 18.253 -0.752 -4.622 1.00 91.31 98 TRP A O 1
ATOM 782 N N . SER A 1 99 ? 20.281 -1.586 -4.175 1.00 86.88 99 SER A N 1
ATOM 783 C CA . SER A 1 99 ? 21.011 -0.624 -5.003 1.00 86.88 99 SER A CA 1
ATOM 784 C C . SER A 1 99 ? 21.504 -1.306 -6.272 1.00 86.88 99 SER A C 1
ATOM 786 O O . SER A 1 99 ? 21.989 -2.442 -6.231 1.00 86.88 99 SER A O 1
ATOM 788 N N . ILE A 1 100 ? 21.419 -0.618 -7.407 1.00 79.44 100 ILE A N 1
ATOM 789 C CA . ILE A 1 100 ? 22.034 -1.099 -8.647 1.00 79.44 100 ILE A CA 1
ATOM 790 C C . ILE A 1 100 ? 23.485 -0.625 -8.658 1.00 79.44 100 ILE A C 1
ATOM 792 O O . ILE A 1 100 ? 23.759 0.558 -8.597 1.00 79.44 100 ILE A O 1
ATOM 796 N N . THR A 1 101 ? 24.452 -1.531 -8.782 1.00 66.19 101 THR A N 1
ATOM 797 C CA . THR A 1 101 ? 25.891 -1.242 -8.595 1.00 66.19 101 THR A CA 1
ATOM 798 C C . THR A 1 101 ? 26.492 -0.204 -9.567 1.00 66.19 101 THR A C 1
ATOM 800 O O . THR A 1 101 ? 27.652 0.163 -9.412 1.00 66.19 101 THR A O 1
ATOM 803 N N . LYS A 1 102 ? 25.747 0.247 -10.589 1.00 62.09 102 LYS A N 1
ATOM 804 C CA . LYS A 1 102 ? 26.214 1.169 -11.646 1.00 62.09 102 LYS A CA 1
ATOM 805 C C . LYS A 1 102 ? 25.695 2.610 -11.535 1.00 62.09 102 LYS A C 1
ATOM 807 O O . LYS A 1 102 ? 26.174 3.461 -12.274 1.00 62.09 102 LYS A O 1
ATOM 812 N N . GLY A 1 103 ? 24.792 2.900 -10.610 1.00 60.88 103 GLY A N 1
ATOM 813 C CA . GLY A 1 103 ? 24.294 4.244 -10.319 1.00 60.88 103 GLY A CA 1
ATOM 814 C C . GLY A 1 103 ? 23.960 4.287 -8.840 1.00 60.88 103 GLY A C 1
ATOM 815 O O . GLY A 1 103 ? 23.651 3.254 -8.261 1.00 60.88 103 GLY A O 1
ATOM 816 N N . ASN A 1 104 ? 24.041 5.431 -8.179 1.00 68.75 104 ASN A N 1
ATOM 817 C CA . ASN A 1 104 ? 23.734 5.510 -6.747 1.00 68.75 104 ASN A CA 1
ATOM 818 C C . ASN A 1 104 ? 22.215 5.391 -6.466 1.00 68.75 104 ASN A C 1
ATOM 820 O O . ASN A 1 104 ? 21.717 5.928 -5.480 1.00 68.75 104 ASN A O 1
ATOM 824 N N . ASP A 1 105 ? 21.489 4.717 -7.360 1.00 81.56 105 ASP A N 1
ATOM 825 C CA . ASP A 1 105 ? 20.045 4.612 -7.393 1.00 81.56 105 ASP A CA 1
ATOM 826 C C . ASP A 1 105 ? 19.633 3.433 -6.520 1.00 81.56 105 ASP A C 1
ATOM 828 O O . ASP A 1 105 ? 19.896 2.255 -6.812 1.00 81.56 105 ASP A O 1
ATOM 832 N N . GLU A 1 106 ? 19.009 3.778 -5.402 1.00 91.12 106 GLU A N 1
ATOM 833 C CA . GLU A 1 106 ? 18.323 2.835 -4.540 1.00 91.12 106 GLU A CA 1
ATOM 834 C C . GLU A 1 106 ? 16.906 2.622 -5.071 1.00 91.12 106 GLU A C 1
ATOM 836 O O . GLU A 1 106 ? 16.187 3.560 -5.408 1.00 91.12 106 GLU A O 1
ATOM 841 N N . TRP A 1 107 ? 16.506 1.365 -5.139 1.00 92.38 107 TRP A N 1
ATOM 842 C CA . TRP A 1 107 ? 15.195 0.926 -5.574 1.00 92.38 107 TRP A CA 1
ATOM 843 C C . TRP A 1 107 ? 14.481 0.288 -4.406 1.00 92.38 107 TRP A C 1
ATOM 845 O O . TRP A 1 107 ? 15.101 -0.408 -3.600 1.00 92.38 107 TRP A O 1
ATOM 855 N N . LYS A 1 108 ? 13.168 0.479 -4.349 1.00 94.25 108 LYS A N 1
ATOM 856 C CA . LYS A 1 108 ? 12.306 -0.212 -3.402 1.00 94.25 108 LYS A CA 1
ATOM 857 C C . LYS A 1 108 ? 11.205 -0.963 -4.122 1.00 94.25 108 LYS A C 1
ATOM 859 O O . LYS A 1 108 ? 10.661 -0.519 -5.136 1.00 94.25 108 LYS A O 1
ATOM 864 N N . ARG A 1 109 ? 10.846 -2.106 -3.554 1.00 94.88 109 ARG A N 1
ATOM 865 C CA . ARG A 1 109 ? 9.666 -2.868 -3.935 1.00 94.88 109 ARG A CA 1
ATOM 866 C C . ARG A 1 109 ? 8.802 -3.085 -2.716 1.00 94.88 109 ARG A C 1
ATOM 868 O O . ARG A 1 109 ? 9.261 -3.645 -1.725 1.00 94.88 109 ARG A O 1
ATOM 875 N N . THR A 1 110 ? 7.552 -2.662 -2.826 1.00 96.56 110 THR A N 1
ATOM 876 C CA . THR A 1 110 ? 6.588 -2.686 -1.731 1.00 96.56 110 THR A CA 1
ATOM 877 C C . THR A 1 110 ? 5.377 -3.505 -2.142 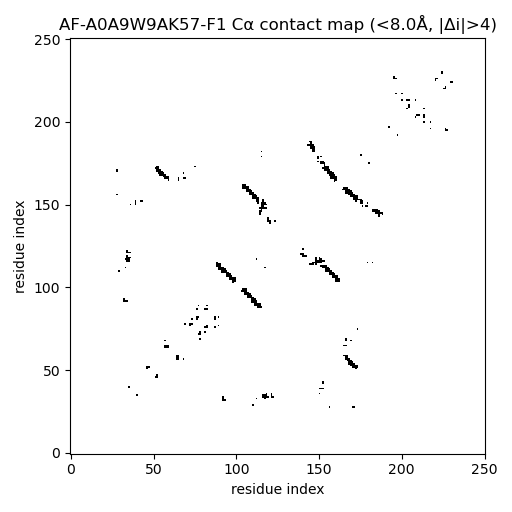1.00 96.56 110 THR A C 1
ATOM 879 O O . THR A 1 110 ? 4.783 -3.238 -3.184 1.00 96.56 110 THR A O 1
ATOM 882 N N . LEU A 1 111 ? 5.005 -4.487 -1.324 1.00 97.25 111 LEU A N 1
ATOM 883 C CA . LEU A 1 111 ? 3.770 -5.251 -1.461 1.00 97.25 111 LEU A CA 1
ATOM 884 C C . LEU A 1 111 ? 2.720 -4.692 -0.503 1.00 97.25 111 LEU A C 1
ATOM 886 O O . LEU A 1 111 ? 2.864 -4.777 0.720 1.00 97.25 111 LEU A O 1
ATOM 890 N N . PHE A 1 112 ? 1.651 -4.165 -1.076 1.00 97.69 112 PHE A N 1
ATOM 891 C CA . PHE A 1 112 ? 0.471 -3.682 -0.382 1.00 97.69 112 PHE A CA 1
ATOM 892 C C . PHE A 1 112 ? -0.623 -4.750 -0.394 1.00 97.69 112 PHE A C 1
ATOM 894 O O . PHE A 1 112 ? -0.844 -5.416 -1.402 1.00 97.69 112 PHE A O 1
ATOM 901 N N . GLN A 1 113 ? -1.336 -4.886 0.720 1.00 97.19 113 GLN A N 1
ATOM 902 C CA . GLN A 1 113 ? -2.530 -5.719 0.859 1.00 97.19 113 GLN A CA 1
ATOM 903 C C . GLN A 1 113 ? -3.679 -4.866 1.381 1.00 97.19 113 GLN A C 1
ATOM 905 O O . GLN A 1 113 ? -3.482 -4.064 2.302 1.00 97.19 113 GLN A O 1
ATOM 910 N N . CYS A 1 114 ? -4.875 -5.080 0.840 1.00 96.62 114 CYS A N 1
ATOM 911 C CA . CYS A 1 114 ? -6.083 -4.490 1.391 1.00 96.62 114 CYS A CA 1
ATOM 912 C C . CYS A 1 114 ? -6.284 -4.928 2.854 1.00 96.62 114 CYS A C 1
ATOM 914 O O . CYS A 1 114 ? -6.241 -6.117 3.175 1.00 96.62 114 CYS A O 1
ATOM 916 N N . ILE A 1 115 ? -6.537 -3.968 3.741 1.00 93.62 115 ILE A N 1
ATOM 917 C CA . ILE A 1 115 ? -6.746 -4.178 5.176 1.00 93.62 115 ILE A CA 1
ATOM 918 C C . ILE A 1 115 ? -7.959 -5.078 5.434 1.00 93.62 115 ILE A C 1
ATOM 920 O O . ILE A 1 115 ? -7.892 -5.947 6.295 1.00 93.62 115 ILE A O 1
ATOM 924 N N . CYS A 1 116 ? -9.033 -4.955 4.651 1.00 93.62 116 CYS A N 1
ATOM 925 C CA . CYS A 1 116 ? -10.219 -5.813 4.770 1.00 93.62 116 CYS A CA 1
ATOM 926 C C . CYS A 1 116 ? -9.934 -7.282 4.391 1.00 93.62 116 CYS A C 1
ATOM 928 O O . CYS A 1 116 ? -10.705 -8.188 4.709 1.00 93.62 116 CYS A O 1
ATOM 930 N N . GLY A 1 117 ? -8.828 -7.529 3.684 1.00 92.19 117 GLY A N 1
ATOM 931 C CA . GLY A 1 117 ? -8.345 -8.857 3.318 1.00 92.19 117 GLY A CA 1
ATOM 932 C C . GLY A 1 117 ? -7.438 -9.513 4.354 1.00 92.19 117 GLY A C 1
ATOM 933 O O . GLY A 1 117 ? -7.119 -10.693 4.206 1.00 92.19 117 GLY A O 1
ATOM 934 N N . TYR A 1 118 ? -7.011 -8.759 5.368 1.00 87.75 118 TYR A N 1
ATOM 935 C CA . TYR A 1 118 ? -6.087 -9.202 6.403 1.00 87.75 118 TYR A CA 1
ATOM 936 C C . TYR A 1 118 ? -6.755 -10.191 7.361 1.00 87.75 118 TYR A C 1
ATOM 938 O O . TYR A 1 118 ? -7.800 -9.895 7.940 1.00 87.75 118 TYR A O 1
ATOM 946 N N . ASP A 1 119 ? -6.120 -11.342 7.570 1.00 86.31 119 ASP A N 1
ATOM 947 C CA . ASP A 1 119 ? -6.564 -12.337 8.544 1.00 86.31 119 ASP A CA 1
ATOM 948 C C . ASP A 1 119 ? 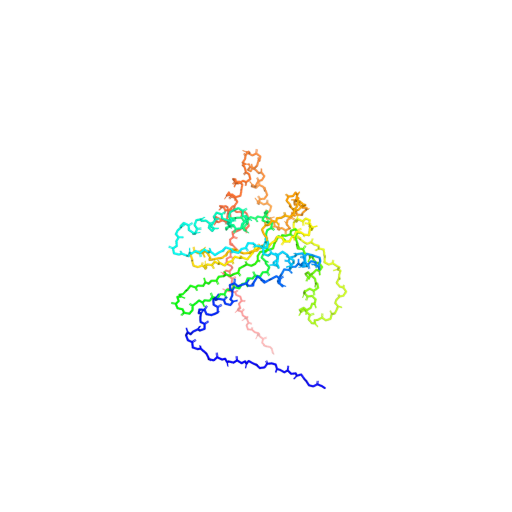-5.681 -12.330 9.806 1.00 86.31 119 ASP A C 1
ATOM 950 O O . ASP A 1 119 ? -4.484 -12.632 9.763 1.00 86.31 119 ASP A O 1
ATOM 954 N N . SER A 1 120 ? -6.281 -11.986 10.951 1.00 82.81 120 SER A N 1
ATOM 955 C CA . SER A 1 120 ? -5.585 -11.928 12.246 1.00 82.81 120 SER A CA 1
ATOM 956 C C . SER A 1 120 ? -5.071 -13.289 12.717 1.00 82.81 120 SER A C 1
ATOM 958 O O . SER A 1 120 ? -4.026 -13.346 13.362 1.00 82.81 120 SER A O 1
ATOM 960 N N . HIS A 1 121 ? -5.766 -14.383 12.392 1.00 80.62 121 HIS A N 1
ATOM 961 C CA . HIS A 1 121 ? -5.344 -15.728 12.783 1.00 80.62 121 HIS A CA 1
ATOM 962 C C . HIS A 1 121 ? -4.145 -16.201 11.959 1.00 80.62 121 HIS A C 1
ATOM 964 O O . HIS A 1 121 ? -3.211 -16.784 12.506 1.00 80.62 121 HIS A O 1
ATOM 970 N N . ALA A 1 122 ? -4.130 -15.903 10.661 1.00 80.88 122 ALA A N 1
ATOM 971 C CA . ALA A 1 122 ? -2.999 -16.143 9.780 1.00 80.88 122 ALA A CA 1
ATOM 972 C C . ALA A 1 122 ? -1.766 -15.378 10.267 1.00 80.88 122 ALA A C 1
ATOM 974 O O . ALA A 1 122 ? -0.670 -15.938 10.271 1.00 80.88 122 ALA A O 1
ATOM 975 N N . ARG A 1 123 ? -1.947 -14.137 10.746 1.00 81.75 123 ARG A N 1
ATOM 976 C CA . ARG A 1 123 ? -0.863 -13.382 11.379 1.00 81.75 123 ARG A CA 1
ATOM 977 C C . ARG A 1 123 ? -0.358 -14.051 12.647 1.00 81.75 123 ARG A C 1
ATOM 979 O O . ARG A 1 123 ? 0.841 -14.281 12.746 1.00 81.75 123 ARG A O 1
ATOM 986 N N . GLN A 1 124 ? -1.253 -14.360 13.584 1.00 82.38 124 GLN A N 1
ATOM 987 C CA . GLN A 1 124 ? -0.874 -14.985 14.849 1.00 82.38 124 GLN A CA 1
ATOM 988 C C . GLN A 1 124 ? -0.085 -16.274 14.593 1.00 82.38 124 GLN A C 1
ATOM 990 O O . GLN A 1 124 ? 1.013 -16.434 15.106 1.00 82.38 124 GLN A O 1
ATOM 995 N N . LYS A 1 125 ? -0.572 -17.126 13.684 1.00 79.12 125 LYS A N 1
ATOM 996 C CA . LYS A 1 125 ? 0.116 -18.358 13.289 1.00 79.12 125 LYS A CA 1
ATOM 997 C C . LYS A 1 125 ? 1.505 -18.105 12.695 1.00 79.12 125 LYS A C 1
ATOM 999 O O . LYS A 1 125 ? 2.410 -18.900 12.919 1.00 79.12 125 LYS A O 1
ATOM 1004 N N . GLN A 1 126 ? 1.681 -17.051 11.900 1.00 77.38 126 GLN A N 1
ATOM 1005 C CA . GLN A 1 126 ? 2.989 -16.711 11.342 1.00 77.38 126 GLN A CA 1
ATOM 1006 C C . GLN A 1 126 ? 3.963 -16.238 12.428 1.00 77.38 126 GLN A C 1
ATOM 1008 O O . GLN A 1 126 ? 5.125 -16.641 12.400 1.00 77.38 126 GLN A O 1
ATOM 1013 N N . ASP A 1 127 ? 3.491 -15.427 13.374 1.00 77.56 127 ASP A N 1
ATOM 1014 C CA . ASP A 1 127 ? 4.300 -14.956 14.500 1.00 77.56 127 ASP A CA 1
ATOM 1015 C C . ASP A 1 127 ? 4.670 -16.136 15.427 1.00 77.56 127 ASP A C 1
ATOM 1017 O O . ASP A 1 127 ? 5.840 -16.289 15.775 1.00 77.56 127 ASP A O 1
ATOM 1021 N N . ASP A 1 128 ? 3.728 -17.048 15.702 1.00 77.38 128 ASP A N 1
ATOM 1022 C CA . ASP A 1 128 ? 3.955 -18.281 16.478 1.00 77.38 128 ASP A CA 1
ATOM 1023 C C . ASP A 1 128 ? 4.987 -19.219 15.820 1.00 77.38 128 ASP A C 1
ATOM 1025 O O . ASP A 1 128 ? 5.704 -19.944 16.503 1.00 77.38 128 ASP A O 1
ATOM 1029 N N . LEU A 1 129 ? 5.076 -19.235 14.484 1.00 74.25 129 LEU A N 1
ATOM 1030 C CA . LEU A 1 129 ? 6.080 -20.027 13.759 1.00 74.25 129 LEU A CA 1
ATOM 1031 C C . LEU A 1 129 ? 7.482 -19.404 13.804 1.00 74.25 129 LEU A C 1
ATOM 1033 O O . LEU A 1 129 ? 8.470 -20.118 13.623 1.00 74.25 129 LEU A O 1
ATOM 1037 N N . GLN A 1 130 ? 7.581 -18.084 13.972 1.00 72.31 130 GLN A N 1
ATOM 1038 C CA . GLN A 1 130 ? 8.862 -17.378 14.049 1.00 72.31 130 GLN A CA 1
ATOM 1039 C C . GLN A 1 130 ? 9.416 -17.355 15.473 1.00 72.31 130 GLN A C 1
ATOM 1041 O O . GLN A 1 130 ? 10.634 -17.428 15.661 1.00 72.31 130 GLN A O 1
ATOM 1046 N N . ASP A 1 131 ? 8.538 -17.281 16.471 1.00 70.88 131 ASP A N 1
ATOM 1047 C CA . ASP A 1 131 ? 8.914 -17.337 17.873 1.00 70.88 131 ASP A CA 1
ATOM 1048 C C . ASP A 1 131 ? 9.032 -18.802 18.326 1.00 70.88 131 ASP A C 1
ATOM 1050 O O . ASP A 1 131 ? 8.073 -19.446 18.731 1.00 70.88 131 ASP A O 1
ATOM 1054 N N . ASN A 1 132 ? 10.249 -19.353 18.277 1.00 59.88 132 ASN A N 1
ATOM 1055 C CA . ASN A 1 132 ? 10.562 -20.681 18.832 1.00 59.88 132 ASN A CA 1
ATOM 1056 C C . ASN A 1 132 ? 10.382 -20.761 20.368 1.00 59.88 132 ASN A C 1
ATOM 1058 O O . ASN A 1 132 ? 10.735 -21.778 20.977 1.00 59.88 132 ASN A O 1
ATOM 1062 N N . SER A 1 133 ? 9.906 -19.698 21.028 1.00 55.09 133 SER A N 1
ATOM 1063 C CA . SER A 1 133 ? 9.631 -19.708 22.456 1.00 55.09 133 SER A CA 1
ATOM 1064 C C . SER A 1 133 ? 8.249 -20.301 22.748 1.00 55.09 133 SER A C 1
ATOM 1066 O O . SER A 1 133 ? 7.222 -19.833 22.279 1.00 55.09 133 SER A O 1
ATOM 1068 N N . TYR A 1 134 ? 8.280 -21.402 23.502 1.00 51.66 134 TYR A N 1
ATOM 1069 C CA . TYR A 1 134 ? 7.228 -21.982 24.344 1.00 51.66 134 TYR A CA 1
ATOM 1070 C C . TYR A 1 134 ? 5.789 -21.501 24.080 1.00 51.66 134 TYR A C 1
ATOM 1072 O O . TYR A 1 134 ? 5.468 -20.354 24.380 1.00 51.66 134 TYR A O 1
ATOM 1080 N N . ILE A 1 135 ? 4.919 -22.420 23.627 1.00 57.09 135 ILE A N 1
ATOM 1081 C CA . ILE A 1 135 ? 3.469 -22.231 23.437 1.00 57.09 135 ILE A CA 1
ATOM 1082 C C . ILE A 1 135 ? 2.901 -21.440 24.621 1.00 57.09 135 ILE A C 1
ATOM 1084 O O . ILE A 1 135 ? 2.663 -21.979 25.703 1.00 57.09 135 ILE A O 1
ATOM 1088 N N . LYS A 1 136 ? 2.731 -20.133 24.435 1.00 59.12 136 LYS A N 1
ATOM 1089 C CA . LYS A 1 136 ? 2.022 -19.293 25.388 1.00 59.12 136 LYS A CA 1
ATOM 1090 C C . LYS A 1 136 ? 0.552 -19.609 25.175 1.00 59.12 136 LYS A C 1
ATOM 1092 O O . LYS A 1 136 ? 0.082 -19.504 24.042 1.00 59.12 136 LYS A O 1
ATOM 1097 N N . ASP A 1 137 ? -0.169 -19.917 26.253 1.00 56.88 137 ASP A N 1
ATOM 1098 C CA . ASP A 1 137 ? -1.635 -19.836 26.316 1.00 56.88 137 ASP A CA 1
ATOM 1099 C C . ASP A 1 137 ? -2.057 -18.372 26.099 1.00 56.88 137 ASP A C 1
ATOM 1101 O O . ASP A 1 137 ? -2.473 -17.644 27.004 1.00 56.88 137 ASP A O 1
ATOM 1105 N N . SER A 1 138 ? -1.829 -17.882 24.887 1.00 62.88 138 SER A N 1
ATOM 1106 C CA . SER A 1 138 ? -2.124 -16.530 24.477 1.00 62.88 138 SER A CA 1
ATOM 1107 C C . SER A 1 138 ? -3.587 -16.501 24.080 1.00 62.88 138 SER A C 1
ATOM 1109 O O . SER A 1 138 ? -4.071 -17.313 23.290 1.00 62.88 138 SER A O 1
ATOM 1111 N N . LYS A 1 139 ? -4.324 -15.568 24.685 1.00 69.88 139 LYS A N 1
ATOM 1112 C CA . LYS A 1 139 ? -5.690 -15.274 24.263 1.00 69.88 139 LYS A CA 1
ATOM 1113 C C . LYS A 1 139 ? -5.690 -15.048 22.743 1.00 69.88 139 LYS A C 1
ATOM 1115 O O . LYS A 1 139 ? -4.752 -14.415 22.249 1.00 69.88 139 LYS A O 1
ATOM 1120 N N . PRO A 1 140 ? -6.712 -15.536 22.017 1.00 70.31 140 PRO A N 1
ATOM 1121 C CA . PRO A 1 140 ? -6.799 -15.331 20.578 1.00 70.31 140 PRO A CA 1
ATOM 1122 C C . PRO A 1 140 ? -6.655 -13.843 20.271 1.00 70.31 140 PRO A C 1
ATOM 1124 O O . PRO A 1 140 ? -7.281 -13.006 20.933 1.00 70.31 140 PRO A O 1
ATOM 1127 N N . TRP A 1 141 ? -5.788 -13.520 19.310 1.00 72.50 141 TRP A N 1
ATOM 1128 C CA . TRP A 1 141 ? -5.530 -12.134 18.947 1.00 72.50 141 TRP A CA 1
ATOM 1129 C C . TRP A 1 141 ? -6.825 -11.478 18.487 1.00 72.50 141 TRP A C 1
ATOM 1131 O O . TRP A 1 141 ? -7.462 -11.914 17.528 1.00 72.50 141 TRP A O 1
ATOM 1141 N N . GLN A 1 142 ? -7.217 -10.407 19.174 1.00 71.50 142 GLN A N 1
ATOM 1142 C CA . GLN A 1 142 ? -8.301 -9.570 18.691 1.00 71.50 142 GLN A CA 1
ATOM 1143 C C . GLN A 1 142 ? -7.783 -8.733 17.526 1.00 71.50 142 GLN A C 1
ATOM 1145 O O . GLN A 1 142 ? -6.693 -8.171 17.568 1.00 71.50 142 GLN A O 1
ATOM 1150 N N . GLN A 1 143 ? -8.572 -8.663 16.461 1.00 68.31 143 GLN A N 1
ATOM 1151 C CA . GLN A 1 143 ? -8.247 -7.865 15.288 1.00 68.31 143 GLN A CA 1
ATOM 1152 C C . GLN A 1 143 ? -8.091 -6.393 15.684 1.00 68.31 143 GLN A C 1
ATOM 1154 O O . GLN A 1 143 ? -9.003 -5.823 16.267 1.00 68.31 143 GLN A O 1
ATOM 1159 N N . HIS A 1 144 ? -6.950 -5.777 15.375 1.00 73.81 144 HIS A N 1
ATOM 1160 C CA . HIS A 1 144 ? -6.683 -4.358 15.659 1.00 73.81 144 HIS A CA 1
ATOM 1161 C C . HIS A 1 144 ? -6.827 -3.459 14.424 1.00 73.81 144 HIS A C 1
ATOM 1163 O O . HIS A 1 144 ? -6.456 -2.289 14.478 1.00 73.81 144 HIS A O 1
ATOM 1169 N N . VAL A 1 145 ? -7.333 -3.985 13.303 1.00 82.06 145 VAL A N 1
ATOM 1170 C CA . VAL A 1 145 ? -7.467 -3.183 12.083 1.00 82.06 145 VAL A CA 1
ATOM 1171 C C . VAL A 1 145 ? -8.760 -2.349 12.075 1.00 82.06 145 VAL A C 1
ATOM 1173 O O . VAL A 1 145 ? -9.745 -2.769 12.685 1.00 82.06 145 VAL A O 1
ATOM 1176 N N . PRO A 1 146 ? -8.773 -1.184 11.393 1.00 84.94 146 PRO A N 1
ATOM 1177 C CA . PRO A 1 146 ? -9.923 -0.272 11.384 1.00 84.94 146 PRO A CA 1
ATOM 1178 C C . PRO A 1 146 ? -11.176 -0.803 10.681 1.00 84.94 146 PRO A C 1
ATOM 1180 O O . PRO A 1 146 ? -12.276 -0.339 10.972 1.00 84.94 146 PRO A O 1
ATOM 1183 N N . TYR A 1 147 ? -11.016 -1.752 9.757 1.00 89.25 147 TYR A N 1
ATOM 1184 C CA . TYR A 1 147 ? -12.082 -2.262 8.895 1.00 89.25 147 TYR A CA 1
ATOM 1185 C C . TYR A 1 147 ? -12.443 -3.716 9.222 1.00 89.25 147 TYR A C 1
ATOM 1187 O O . TYR A 1 147 ? -11.558 -4.479 9.635 1.00 89.25 147 TYR A O 1
ATOM 1195 N N . PRO A 1 148 ? -13.701 -4.130 8.978 1.00 90.88 148 PRO A N 1
ATOM 1196 C CA . PRO A 1 148 ? -14.095 -5.525 9.097 1.00 90.88 148 PRO A CA 1
ATOM 1197 C C . PRO A 1 148 ? -13.314 -6.408 8.126 1.00 90.88 148 PRO A C 1
ATOM 1199 O O . PRO A 1 148 ? -12.919 -5.994 7.032 1.00 90.88 148 PRO A O 1
ATOM 1202 N N . GLN A 1 149 ? -13.131 -7.670 8.506 1.00 91.94 149 GLN A N 1
ATOM 1203 C CA . GLN A 1 149 ? -12.575 -8.664 7.600 1.00 91.94 149 GLN A CA 1
ATOM 1204 C C . GLN A 1 149 ? -13.636 -9.082 6.572 1.00 91.94 149 GLN A C 1
ATOM 1206 O O . GLN A 1 149 ? -14.622 -9.735 6.906 1.00 91.94 149 GLN A O 1
ATOM 1211 N N . THR A 1 150 ? -13.414 -8.752 5.301 1.00 94.88 150 THR A N 1
ATOM 1212 C CA . THR A 1 150 ? -14.331 -9.065 4.191 1.00 94.88 150 THR A CA 1
ATOM 1213 C C . THR A 1 150 ? -13.810 -10.172 3.279 1.00 94.88 150 THR A C 1
ATOM 1215 O O . THR A 1 150 ? -14.458 -10.538 2.299 1.00 94.88 150 THR A O 1
ATOM 1218 N N . GLY A 1 151 ? -12.612 -10.696 3.557 1.00 94.81 151 GLY A N 1
ATOM 1219 C CA . GLY A 1 151 ? -11.959 -11.686 2.702 1.00 94.81 151 GLY A CA 1
ATOM 1220 C C . GLY A 1 151 ? -11.436 -11.109 1.386 1.00 94.81 151 GLY A C 1
ATOM 1221 O O . GLY A 1 151 ? -11.164 -11.875 0.468 1.00 94.81 151 GLY A O 1
ATOM 1222 N N . CYS A 1 152 ? -11.287 -9.785 1.284 1.00 97.25 152 CYS A N 1
ATOM 1223 C CA . CYS A 1 152 ? -10.734 -9.135 0.099 1.00 97.25 152 CYS A CA 1
ATOM 1224 C C . CYS A 1 152 ? -9.375 -9.746 -0.290 1.00 97.25 152 CYS A C 1
ATOM 1226 O O . CYS A 1 152 ? -8.534 -10.019 0.566 1.00 97.25 152 CYS A O 1
ATOM 1228 N N . ILE A 1 153 ? -9.157 -9.966 -1.584 1.00 97.06 153 ILE A N 1
ATOM 1229 C CA . ILE A 1 153 ? -7.902 -10.514 -2.121 1.00 97.06 153 ILE A CA 1
ATOM 1230 C C . ILE A 1 153 ? -7.045 -9.452 -2.816 1.00 97.06 153 ILE A C 1
ATOM 1232 O O . ILE A 1 153 ? -5.996 -9.778 -3.373 1.00 97.06 153 ILE A O 1
ATOM 1236 N N . ALA A 1 154 ? -7.482 -8.189 -2.791 1.00 97.69 154 ALA A N 1
ATOM 1237 C CA . ALA A 1 154 ? -6.778 -7.099 -3.440 1.00 97.69 154 ALA A CA 1
ATOM 1238 C C . ALA A 1 154 ? -5.390 -6.894 -2.810 1.00 97.69 154 ALA A C 1
ATOM 1240 O O . ALA A 1 154 ? -5.237 -6.760 -1.589 1.00 97.69 154 ALA A O 1
ATOM 1241 N N . HIS A 1 155 ? -4.374 -6.894 -3.662 1.00 97.75 155 HIS A N 1
ATOM 1242 C CA . HIS A 1 155 ? -2.978 -6.682 -3.312 1.00 97.75 155 HIS A CA 1
ATOM 1243 C C . HIS A 1 155 ? -2.224 -6.133 -4.519 1.00 97.75 155 HIS A C 1
ATOM 1245 O O . HIS A 1 155 ? -2.498 -6.515 -5.656 1.00 97.75 155 HIS A O 1
ATOM 1251 N N . VAL A 1 156 ? -1.266 -5.248 -4.269 1.00 97.69 156 VAL A N 1
ATOM 1252 C CA . VAL A 1 156 ? -0.502 -4.564 -5.315 1.00 97.69 156 VAL A CA 1
ATOM 1253 C C . VAL A 1 156 ? 0.960 -4.502 -4.908 1.00 97.69 156 VAL A C 1
ATOM 1255 O O . VAL A 1 156 ? 1.300 -4.054 -3.819 1.00 97.69 156 VAL A O 1
ATOM 1258 N N . GLU A 1 157 ? 1.836 -4.947 -5.792 1.00 97.00 157 GLU A N 1
ATOM 1259 C CA . GLU A 1 157 ? 3.274 -4.762 -5.717 1.00 97.00 157 GLU A CA 1
ATOM 1260 C C . GLU A 1 157 ? 3.678 -3.562 -6.576 1.00 97.00 157 GLU A C 1
ATOM 1262 O O . GLU A 1 157 ? 3.329 -3.479 -7.756 1.00 97.00 157 GLU A O 1
ATOM 1267 N N . ILE A 1 158 ? 4.439 -2.647 -5.985 1.00 96.88 158 ILE A N 1
ATOM 1268 C CA . ILE A 1 158 ? 4.967 -1.457 -6.652 1.00 96.88 158 ILE A CA 1
ATOM 1269 C C . ILE A 1 158 ? 6.484 -1.519 -6.591 1.00 96.88 158 ILE A C 1
ATOM 1271 O O . ILE A 1 158 ? 7.047 -1.744 -5.520 1.00 96.88 158 ILE A O 1
ATOM 1275 N N . THR A 1 159 ? 7.143 -1.321 -7.732 1.00 95.94 159 THR A N 1
ATOM 1276 C CA . THR A 1 159 ? 8.589 -1.078 -7.792 1.00 95.94 159 THR A CA 1
ATOM 1277 C C . THR A 1 159 ? 8.840 0.365 -8.201 1.00 95.94 159 THR A C 1
ATOM 1279 O O . THR A 1 159 ? 8.394 0.793 -9.266 1.00 95.94 159 THR A O 1
ATOM 12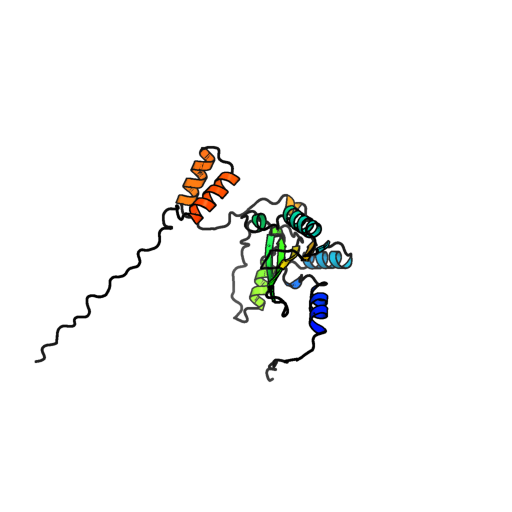82 N N . GLU A 1 160 ? 9.554 1.101 -7.356 1.00 94.94 160 GLU A N 1
ATOM 1283 C CA . GLU A 1 160 ? 9.816 2.530 -7.524 1.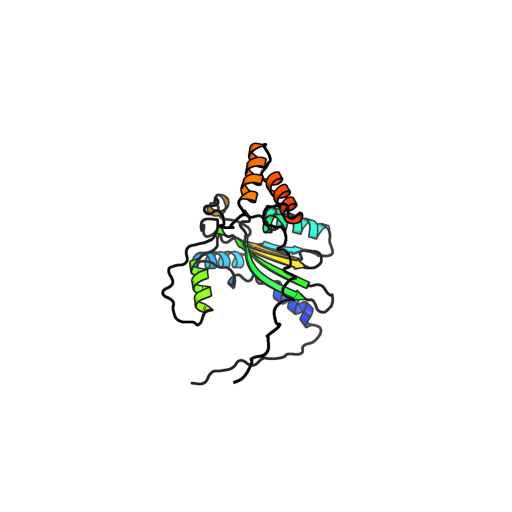00 94.94 160 GLU A CA 1
ATOM 1284 C C . GLU A 1 160 ? 11.255 2.873 -7.102 1.00 94.94 160 GLU A C 1
ATOM 1286 O O . GLU A 1 160 ? 11.828 2.245 -6.205 1.00 94.94 160 GLU A O 1
ATOM 1291 N N . CYS A 1 161 ? 11.859 3.843 -7.781 1.00 93.19 161 CYS A N 1
ATOM 1292 C CA . CYS A 1 161 ? 13.158 4.400 -7.429 1.00 93.19 161 CYS A CA 1
ATOM 1293 C C . CYS A 1 161 ? 13.006 5.289 -6.187 1.00 93.19 161 CYS A C 1
ATOM 1295 O O . CYS A 1 161 ? 12.063 6.071 -6.075 1.00 93.19 161 CYS A O 1
ATOM 1297 N N . VAL A 1 162 ? 13.913 5.160 -5.222 1.00 90.62 162 VAL A N 1
ATOM 1298 C CA . VAL A 1 162 ? 13.867 5.906 -3.955 1.00 90.62 162 VAL A CA 1
ATOM 1299 C C . VAL A 1 162 ? 14.255 7.371 -4.158 1.00 90.62 162 VAL A C 1
ATOM 1301 O O . VAL A 1 162 ? 13.723 8.231 -3.462 1.00 90.62 162 VAL A O 1
ATOM 1304 N N . GLY A 1 163 ? 15.162 7.656 -5.096 1.00 88.75 163 GLY A N 1
ATOM 1305 C CA . GLY A 1 163 ? 15.705 8.999 -5.305 1.00 88.75 163 GLY A CA 1
ATOM 1306 C C . GLY A 1 163 ? 14.703 9.978 -5.918 1.00 88.75 163 GLY A C 1
ATOM 1307 O O . GLY A 1 163 ? 14.500 11.065 -5.384 1.00 88.75 163 GLY A O 1
ATOM 1308 N N . ASP A 1 164 ? 14.078 9.591 -7.028 1.00 89.94 164 ASP A N 1
ATOM 1309 C CA . ASP A 1 164 ? 13.173 10.442 -7.813 1.00 89.94 164 ASP A CA 1
ATOM 1310 C C . ASP A 1 164 ? 11.700 10.000 -7.752 1.00 89.94 164 ASP A C 1
ATOM 1312 O O . ASP A 1 164 ? 10.817 10.728 -8.202 1.00 89.94 164 ASP A O 1
ATOM 1316 N N . GLY A 1 165 ? 11.411 8.833 -7.166 1.00 91.81 165 GLY A N 1
ATOM 1317 C CA . GLY A 1 165 ? 10.062 8.277 -7.100 1.00 91.81 165 GLY A CA 1
ATOM 1318 C C . GLY A 1 165 ? 9.577 7.646 -8.406 1.00 91.81 165 GLY A C 1
ATOM 1319 O O . GLY A 1 165 ? 8.405 7.277 -8.475 1.00 91.81 165 GLY A O 1
ATOM 1320 N N . CYS A 1 166 ? 10.433 7.504 -9.426 1.00 94.94 166 CYS A N 1
ATOM 1321 C CA . CYS A 1 166 ? 10.045 6.927 -10.711 1.00 94.94 166 CYS A CA 1
ATOM 1322 C C . CYS A 1 166 ? 9.556 5.486 -10.543 1.00 94.94 166 CYS A C 1
ATOM 1324 O O . CYS A 1 166 ? 10.213 4.643 -9.926 1.00 94.94 166 CYS A O 1
ATOM 1326 N N . ILE A 1 167 ? 8.409 5.179 -11.138 1.00 96.44 167 ILE A N 1
ATOM 1327 C CA . ILE A 1 167 ? 7.748 3.879 -11.030 1.00 96.44 167 ILE A CA 1
ATOM 1328 C C . ILE A 1 167 ? 8.164 3.032 -12.227 1.00 96.44 167 ILE A C 1
ATOM 1330 O O . ILE A 1 167 ? 8.058 3.470 -13.368 1.00 96.44 167 ILE A O 1
ATOM 1334 N N . THR A 1 168 ? 8.601 1.798 -11.989 1.00 95.19 168 THR A N 1
ATOM 1335 C CA . THR A 1 168 ? 8.956 0.853 -13.067 1.00 95.19 168 THR A CA 1
ATOM 1336 C C . THR A 1 168 ? 7.946 -0.265 -13.230 1.00 95.19 168 THR A C 1
ATOM 1338 O O . THR A 1 168 ? 7.848 -0.850 -14.307 1.00 95.19 168 THR A O 1
ATOM 1341 N N . ARG A 1 169 ? 7.188 -0.589 -12.176 1.00 95.56 169 ARG A N 1
ATOM 1342 C CA . ARG A 1 169 ? 6.219 -1.684 -12.216 1.00 95.56 169 ARG A CA 1
ATOM 1343 C C . ARG A 1 169 ? 5.098 -1.494 -11.210 1.00 95.56 169 ARG A C 1
ATOM 1345 O O . ARG A 1 169 ? 5.360 -1.195 -10.046 1.00 95.56 169 ARG A O 1
ATOM 1352 N N . ILE A 1 170 ? 3.877 -1.776 -11.655 1.00 96.94 170 ILE A N 1
ATOM 1353 C CA . ILE A 1 170 ? 2.699 -1.980 -10.807 1.00 96.94 170 ILE A CA 1
ATOM 1354 C C . ILE A 1 170 ? 2.094 -3.326 -11.201 1.00 96.94 170 ILE A C 1
ATOM 1356 O O . ILE A 1 170 ? 1.749 -3.535 -12.367 1.00 96.94 170 ILE A O 1
ATOM 1360 N N . ALA A 1 171 ? 1.982 -4.254 -10.255 1.00 96.19 171 ALA A N 1
ATOM 1361 C CA . ALA A 1 171 ? 1.466 -5.589 -10.531 1.00 96.19 171 ALA A CA 1
ATOM 1362 C C . ALA A 1 171 ? 0.643 -6.133 -9.359 1.00 96.19 171 ALA A C 1
ATOM 1364 O O . ALA A 1 171 ? 0.981 -5.884 -8.209 1.00 96.19 171 ALA A O 1
ATOM 1365 N N . GLY A 1 172 ? -0.429 -6.876 -9.622 1.00 95.75 172 GLY A N 1
ATOM 1366 C CA . GLY A 1 172 ? -1.281 -7.417 -8.563 1.00 95.75 172 GLY A CA 1
ATOM 1367 C C . GLY A 1 172 ? -2.746 -7.587 -8.942 1.00 95.75 172 GLY A C 1
ATOM 1368 O O . GLY A 1 172 ? -3.133 -7.461 -10.102 1.00 95.75 172 GLY A O 1
ATOM 1369 N N . ILE A 1 173 ? -3.573 -7.856 -7.937 1.00 96.75 173 ILE A N 1
ATOM 1370 C CA . ILE A 1 173 ? -5.032 -7.869 -8.052 1.00 96.75 173 ILE A CA 1
ATOM 1371 C C . ILE A 1 173 ? -5.542 -6.562 -7.454 1.00 96.75 173 ILE A C 1
ATOM 1373 O O . ILE A 1 173 ? -5.447 -6.344 -6.251 1.00 96.75 173 ILE A O 1
ATOM 1377 N N . THR A 1 174 ? -6.082 -5.685 -8.293 1.00 96.62 174 THR A N 1
ATOM 1378 C CA . THR A 1 174 ? -6.514 -4.340 -7.877 1.00 96.62 174 THR A CA 1
ATOM 1379 C C . THR A 1 174 ? -7.992 -4.259 -7.522 1.00 96.62 174 THR A C 1
ATOM 1381 O O . THR A 1 174 ? -8.433 -3.275 -6.939 1.00 96.62 174 THR A O 1
ATOM 1384 N N . THR A 1 175 ? -8.776 -5.263 -7.906 1.00 96.38 175 THR A N 1
ATOM 1385 C CA . THR A 1 175 ? -10.225 -5.258 -7.712 1.00 96.38 175 THR A CA 1
ATOM 1386 C C . THR A 1 175 ? -10.569 -5.668 -6.288 1.00 96.38 175 THR A C 1
ATOM 1388 O O . THR A 1 175 ? -10.235 -6.769 -5.847 1.00 96.38 175 THR A O 1
ATOM 1391 N N . HIS A 1 176 ? -11.264 -4.784 -5.580 1.00 96.44 176 HIS A N 1
ATOM 1392 C CA . HIS A 1 176 ? -11.847 -5.080 -4.278 1.00 96.44 176 HIS A CA 1
ATOM 1393 C C . HIS A 1 176 ? -13.171 -5.831 -4.455 1.00 96.44 176 HIS A C 1
ATOM 1395 O O . HIS A 1 176 ? -13.875 -5.639 -5.445 1.00 96.44 176 HIS A O 1
ATOM 1401 N N . ASN A 1 177 ? -13.520 -6.690 -3.495 1.00 96.56 177 ASN A N 1
ATOM 1402 C CA . ASN A 1 177 ? -14.853 -7.294 -3.469 1.00 96.56 177 ASN A CA 1
ATOM 1403 C C . ASN A 1 177 ? -15.906 -6.277 -2.990 1.00 96.56 177 ASN A C 1
ATOM 1405 O O . ASN A 1 177 ? -15.569 -5.276 -2.356 1.00 96.56 177 ASN A O 1
ATOM 1409 N N . GLU A 1 178 ? -17.182 -6.542 -3.273 1.00 96.94 178 GLU A N 1
ATOM 1410 C CA . GLU A 1 178 ? -18.288 -5.629 -2.949 1.00 96.94 178 GLU A CA 1
ATOM 1411 C C . GLU A 1 178 ? -18.331 -5.279 -1.456 1.00 96.94 178 GLU A C 1
ATOM 1413 O O . GLU A 1 178 ? -18.363 -4.106 -1.094 1.00 96.94 178 GLU A O 1
ATOM 1418 N N . ALA A 1 179 ? -18.199 -6.288 -0.589 1.00 96.25 179 ALA A N 1
ATOM 1419 C CA . ALA A 1 179 ? -18.180 -6.097 0.859 1.00 96.25 179 ALA A CA 1
ATOM 1420 C C . ALA A 1 179 ? -17.049 -5.161 1.324 1.00 96.25 179 ALA A C 1
ATOM 1422 O O . ALA A 1 179 ? -17.241 -4.379 2.249 1.00 96.25 179 ALA A O 1
ATOM 1423 N N . CYS A 1 180 ? -15.871 -5.224 0.693 1.00 95.81 180 CYS A N 1
ATOM 1424 C CA . CYS A 1 180 ? -14.756 -4.319 0.963 1.00 95.81 180 CYS A CA 1
ATOM 1425 C C . CYS A 1 180 ? -15.057 -2.891 0.506 1.00 95.81 180 CYS A C 1
ATOM 1427 O O . CYS A 1 180 ? -14.713 -1.948 1.211 1.00 95.81 180 CYS A O 1
ATOM 1429 N N . MET A 1 181 ? -15.677 -2.725 -0.664 1.00 94.50 181 MET A N 1
ATOM 1430 C CA . MET A 1 181 ? -16.005 -1.404 -1.203 1.00 94.50 181 MET A CA 1
ATOM 1431 C C . MET A 1 181 ? -17.049 -0.679 -0.351 1.00 94.50 181 MET A C 1
ATOM 1433 O O . MET A 1 181 ? -17.009 0.542 -0.239 1.00 94.50 181 MET A O 1
ATOM 1437 N N . THR A 1 182 ? -17.958 -1.426 0.277 1.00 94.19 182 THR A N 1
ATOM 1438 C CA . THR A 1 182 ? -18.978 -0.888 1.186 1.00 94.19 182 THR A CA 1
ATOM 1439 C C . THR A 1 182 ? -18.548 -0.891 2.653 1.00 94.19 182 THR A C 1
ATOM 1441 O O . THR A 1 182 ? -19.343 -0.522 3.517 1.00 94.19 182 THR A O 1
ATOM 1444 N N . ALA A 1 183 ? -17.331 -1.347 2.969 1.00 92.62 183 ALA A N 1
ATOM 1445 C CA . ALA A 1 183 ? -16.872 -1.461 4.346 1.00 92.62 183 ALA A CA 1
ATOM 1446 C C . ALA A 1 183 ? -16.681 -0.075 4.971 1.00 92.62 183 ALA A C 1
ATOM 1448 O O . ALA A 1 183 ? -15.942 0.768 4.461 1.00 92.62 183 ALA A O 1
ATOM 1449 N N . THR A 1 184 ? -17.309 0.138 6.123 1.00 89.62 184 THR A N 1
ATOM 1450 C CA . THR A 1 184 ? -17.094 1.323 6.952 1.00 89.62 184 THR A CA 1
ATOM 1451 C C . THR A 1 184 ? -16.064 1.037 8.036 1.00 89.62 184 THR A C 1
ATOM 1453 O O . THR A 1 184 ? -15.854 -0.109 8.434 1.00 89.62 184 THR A O 1
ATOM 1456 N N . LEU A 1 185 ? -15.424 2.092 8.531 1.00 86.81 185 LEU A N 1
ATOM 1457 C CA . LEU A 1 185 ? -14.469 2.005 9.627 1.00 86.81 185 LEU A CA 1
ATOM 1458 C C . LEU A 1 185 ? -15.203 1.600 10.921 1.00 86.81 185 LEU A C 1
ATOM 1460 O O . LEU A 1 185 ? -16.017 2.356 11.443 1.00 86.81 185 LEU A O 1
ATOM 1464 N N . GLU A 1 186 ? -14.939 0.392 11.417 1.00 86.25 186 GLU A N 1
ATOM 1465 C CA . GLU A 1 186 ? -15.507 -0.150 12.663 1.00 86.25 186 GLU A CA 1
ATOM 1466 C C . GLU A 1 186 ? -14.727 0.305 13.894 1.00 86.25 186 GLU A C 1
ATOM 1468 O O . GLU A 1 186 ? -15.266 0.367 15.000 1.00 86.25 186 GLU A O 1
ATOM 1473 N N . ARG A 1 187 ? -13.434 0.592 13.718 1.00 78.50 187 ARG A N 1
ATOM 1474 C CA . ARG A 1 187 ? -12.541 0.955 14.814 1.00 78.50 187 ARG A CA 1
ATOM 1475 C C . ARG A 1 187 ? -11.743 2.188 14.457 1.00 78.50 187 ARG A C 1
ATOM 1477 O O . ARG A 1 187 ? -10.936 2.174 13.532 1.00 78.50 187 ARG A O 1
ATOM 1484 N N . ILE A 1 188 ? -11.924 3.236 15.251 1.00 70.81 188 ILE A N 1
ATOM 1485 C CA . ILE A 1 188 ? -11.047 4.403 15.221 1.00 70.81 188 ILE A CA 1
ATOM 1486 C C . ILE A 1 188 ? -9.677 3.937 15.722 1.00 70.81 188 ILE A C 1
ATOM 1488 O O . ILE A 1 188 ? -9.610 3.357 16.814 1.00 70.81 188 ILE A O 1
ATOM 1492 N N . PRO A 1 189 ? -8.592 4.115 14.942 1.00 61.91 189 PRO A N 1
ATOM 1493 C CA . PRO A 1 189 ? -7.270 3.723 15.395 1.00 61.91 189 PRO A CA 1
ATOM 1494 C C . PRO A 1 189 ? -6.995 4.417 16.725 1.00 61.91 189 PRO A C 1
ATOM 1496 O O . PRO A 1 189 ? -7.202 5.622 16.867 1.00 61.91 189 PRO A O 1
ATOM 1499 N N . THR A 1 190 ? -6.559 3.644 17.719 1.00 62.22 190 THR A N 1
ATOM 1500 C CA . THR A 1 190 ? -6.228 4.152 19.053 1.00 62.22 190 THR A CA 1
ATOM 1501 C C . THR A 1 190 ? -4.893 4.888 18.989 1.00 62.22 190 THR A C 1
ATOM 1503 O O . THR A 1 190 ? -3.897 4.461 19.563 1.00 62.22 190 THR A O 1
ATOM 1506 N N . ILE A 1 191 ? -4.843 5.975 18.224 1.00 63.53 191 ILE A N 1
ATOM 1507 C CA . ILE A 1 191 ? -3.758 6.936 18.299 1.00 63.53 191 ILE A CA 1
ATOM 1508 C C . ILE A 1 191 ? -4.112 7.810 19.501 1.00 63.53 191 ILE A C 1
ATOM 1510 O O . ILE A 1 191 ? -5.137 8.495 19.457 1.00 63.53 191 ILE A O 1
ATOM 1514 N N . PRO A 1 192 ? -3.333 7.781 20.596 1.00 61.34 192 PRO A N 1
ATOM 1515 C CA . PRO A 1 192 ? -3.514 8.733 21.677 1.00 61.34 192 PRO A CA 1
ATOM 1516 C C . PRO A 1 192 ? -3.156 10.121 21.138 1.00 61.34 192 PRO A C 1
ATOM 1518 O O . PRO A 1 192 ? -2.003 10.547 21.162 1.00 61.34 192 PRO A O 1
ATOM 1521 N N . LEU A 1 193 ? -4.147 10.805 20.575 1.00 72.19 193 LEU A N 1
ATOM 1522 C CA . LEU A 1 193 ? -4.022 12.194 20.177 1.00 72.19 193 LEU A CA 1
ATOM 1523 C C . LEU A 1 193 ? -4.087 13.050 21.439 1.00 72.19 193 LEU A C 1
ATOM 1525 O O . LEU A 1 193 ? -4.915 12.827 22.323 1.00 72.19 193 LEU A O 1
ATOM 1529 N N . HIS A 1 194 ? -3.186 14.022 21.525 1.00 78.56 194 HIS A N 1
ATOM 1530 C CA . HIS A 1 194 ? -3.209 15.007 22.595 1.00 78.56 194 HIS A CA 1
ATOM 1531 C C . HIS A 1 194 ? -4.530 15.793 22.540 1.00 78.56 194 HIS A C 1
ATOM 1533 O O . HIS A 1 194 ? -4.970 16.159 21.454 1.00 78.56 194 HIS A O 1
ATOM 1539 N N . GLU A 1 195 ? -5.133 16.102 23.691 1.00 83.50 195 GLU A N 1
ATOM 1540 C CA . GLU A 1 195 ? -6.446 16.770 23.801 1.00 83.50 195 GLU A CA 1
ATOM 1541 C C . GLU A 1 195 ? -6.557 18.029 22.926 1.00 83.50 195 GLU A C 1
ATOM 1543 O O . GLU A 1 195 ? -7.500 18.181 22.157 1.00 83.50 195 GLU A O 1
ATOM 1548 N N . HIS A 1 196 ? -5.514 18.864 22.932 1.00 88.88 196 HIS A N 1
ATOM 1549 C CA . HIS A 1 196 ? -5.427 20.066 22.093 1.00 88.88 196 HIS A CA 1
ATOM 1550 C C . HIS A 1 196 ? -5.540 19.821 20.576 1.00 88.88 196 HIS A C 1
ATOM 1552 O O . HIS A 1 196 ? -5.859 20.741 19.832 1.00 88.88 196 HIS A O 1
ATOM 1558 N N . ILE A 1 197 ? -5.282 18.604 20.090 1.00 87.06 197 ILE A N 1
ATOM 1559 C CA . ILE A 1 197 ? -5.517 18.248 18.683 1.00 87.06 197 ILE A CA 1
ATOM 1560 C C . ILE A 1 197 ? -7.023 18.160 18.409 1.00 87.06 197 ILE A C 1
ATOM 1562 O O . ILE A 1 197 ? -7.478 18.660 17.383 1.00 87.06 197 ILE A O 1
ATOM 1566 N N . TYR A 1 198 ? -7.795 17.574 19.330 1.00 86.75 198 TYR A N 1
ATOM 1567 C CA . TYR A 1 198 ? -9.249 17.474 19.202 1.00 86.75 198 TYR A CA 1
ATOM 1568 C C . TYR A 1 198 ? -9.917 18.836 19.296 1.00 86.75 198 TYR A C 1
ATOM 1570 O O . TYR A 1 198 ? -10.743 19.145 18.450 1.00 86.75 198 TYR A O 1
ATOM 1578 N N . GLU A 1 199 ? -9.537 19.654 20.276 1.00 90.69 199 GLU A N 1
ATOM 1579 C CA . GLU A 1 199 ? -10.103 20.998 20.447 1.00 90.69 199 GLU A CA 1
ATOM 1580 C C . GLU A 1 199 ? -9.956 21.829 19.167 1.00 90.69 199 GLU A C 1
ATOM 1582 O O . GLU A 1 199 ? -10.935 22.366 18.662 1.00 90.69 199 GLU A O 1
ATOM 1587 N N . VAL A 1 200 ? -8.751 21.855 18.589 1.00 91.62 200 VAL A N 1
ATOM 1588 C CA . VAL A 1 200 ? -8.465 22.603 17.359 1.00 91.62 200 VAL A CA 1
ATOM 1589 C C . VAL A 1 200 ? -9.209 22.029 16.150 1.00 91.62 200 VAL A C 1
ATOM 1591 O O . VAL A 1 200 ? -9.634 22.779 15.271 1.00 91.62 200 VAL A O 1
ATOM 1594 N N . ALA A 1 201 ? -9.347 20.705 16.056 1.00 91.00 201 ALA A N 1
ATOM 1595 C CA . ALA A 1 201 ? -10.090 20.078 14.966 1.00 91.00 201 ALA A CA 1
ATOM 1596 C C . ALA A 1 201 ? -11.600 20.347 15.079 1.00 91.00 201 ALA A C 1
ATOM 1598 O O . ALA A 1 201 ? -12.236 20.677 14.081 1.00 91.00 201 ALA A O 1
ATOM 1599 N N . LEU A 1 202 ? -12.158 20.249 16.288 1.00 92.62 202 LEU A N 1
ATOM 1600 C CA . LEU A 1 202 ? -13.566 20.521 16.568 1.00 92.62 202 LEU A CA 1
ATOM 1601 C C . LEU A 1 202 ? -13.905 21.994 16.338 1.00 92.62 202 LEU A C 1
ATOM 1603 O O . LEU A 1 202 ? -14.863 22.269 15.627 1.00 92.62 202 LEU A O 1
ATOM 1607 N N . GLU A 1 203 ? -13.082 22.927 16.823 1.00 94.31 203 GLU A N 1
ATOM 1608 C CA . GLU A 1 203 ? -13.262 24.367 16.589 1.00 94.31 203 GLU A CA 1
ATOM 1609 C C . GLU A 1 203 ? -13.307 24.694 15.088 1.00 94.31 203 GLU A C 1
ATOM 1611 O O . GLU A 1 203 ? -14.134 25.478 14.626 1.00 94.31 203 GLU A O 1
ATOM 1616 N N . GLN A 1 204 ? -12.438 24.075 14.288 1.00 94.88 204 GLN A N 1
ATOM 1617 C CA . GLN A 1 204 ? -12.454 24.266 12.839 1.00 94.88 204 GLN A CA 1
ATOM 1618 C C . GLN A 1 204 ? -13.733 23.718 12.196 1.00 94.88 204 GLN A C 1
ATOM 1620 O O . GLN A 1 204 ? -14.318 24.392 11.349 1.00 94.88 204 GLN A O 1
ATOM 1625 N N . LEU A 1 205 ? -14.184 22.528 12.601 1.00 93.19 205 LEU A N 1
ATOM 1626 C CA . LEU A 1 205 ? -15.424 21.932 12.096 1.00 93.19 205 LEU A CA 1
ATOM 1627 C C . LEU A 1 205 ? -16.657 22.760 12.483 1.00 93.19 205 LEU A C 1
ATOM 1629 O O . LEU A 1 205 ? -17.528 22.977 11.643 1.00 93.19 205 LEU A O 1
ATOM 1633 N N . GLU A 1 206 ? -16.713 23.270 13.713 1.00 94.38 206 GLU A N 1
ATOM 1634 C CA . GLU A 1 206 ? -17.774 24.174 14.179 1.00 94.38 206 GLU A CA 1
ATOM 1635 C C . GLU A 1 206 ? -17.809 25.478 13.373 1.00 94.38 206 GLU A C 1
ATOM 1637 O 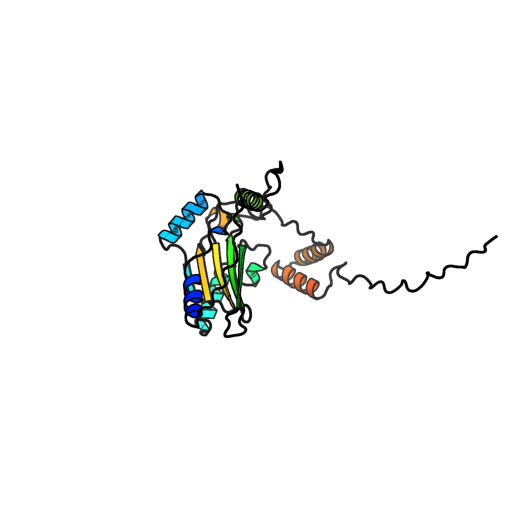O . GLU A 1 206 ? -18.883 25.991 13.063 1.00 94.38 206 GLU A O 1
ATOM 1642 N N . ASN A 1 207 ? -16.643 25.966 12.944 1.00 94.94 207 ASN A N 1
ATOM 1643 C CA . ASN A 1 207 ? -16.509 27.119 12.054 1.00 94.94 207 ASN A CA 1
ATOM 1644 C C . ASN A 1 207 ? -16.744 26.788 10.564 1.00 94.94 207 ASN A C 1
ATOM 1646 O O . ASN A 1 207 ? -16.510 27.633 9.697 1.00 94.94 207 ASN A O 1
ATOM 1650 N N . GLY A 1 208 ? -17.209 25.577 10.243 1.00 92.94 208 GLY A N 1
ATOM 1651 C CA . GLY A 1 208 ? -17.555 25.163 8.883 1.00 92.94 208 GLY A CA 1
ATOM 1652 C C . GLY A 1 208 ? -16.360 24.783 8.006 1.00 92.94 208 GLY A C 1
ATOM 1653 O O . GLY A 1 208 ? -16.498 24.729 6.782 1.00 92.94 208 GLY A O 1
ATOM 1654 N N . ALA A 1 209 ? -15.188 24.521 8.590 1.00 90.50 209 ALA A N 1
ATOM 1655 C CA . ALA A 1 209 ? -14.051 24.007 7.837 1.00 90.50 209 ALA A CA 1
ATOM 1656 C C . ALA A 1 209 ? -14.353 22.608 7.276 1.00 90.50 209 ALA A C 1
ATOM 1658 O O . ALA A 1 209 ? -14.990 21.774 7.920 1.00 90.50 209 ALA A O 1
ATOM 1659 N N . SER A 1 210 ? -13.851 22.325 6.075 1.00 87.44 210 SER A N 1
ATOM 1660 C CA . SER A 1 210 ? -13.872 20.968 5.528 1.00 87.44 210 SER A CA 1
ATOM 1661 C C . SER A 1 210 ? -12.857 20.076 6.251 1.00 87.44 210 SER A C 1
ATOM 1663 O O . SER A 1 210 ? -11.858 20.561 6.782 1.00 87.44 210 SER A O 1
ATOM 1665 N N . LEU A 1 211 ? -13.056 18.753 6.218 1.00 79.38 211 LEU A N 1
ATOM 1666 C CA . LEU A 1 211 ? -12.082 17.796 6.768 1.00 79.38 211 LEU A CA 1
ATOM 1667 C C . LEU A 1 211 ? -10.684 17.966 6.148 1.00 79.38 211 LEU A C 1
ATOM 1669 O O . LEU A 1 211 ? -9.685 17.873 6.858 1.00 79.38 211 LEU A O 1
ATOM 1673 N N . THR A 1 212 ? -10.612 18.288 4.852 1.00 78.94 212 THR A N 1
ATOM 1674 C CA . THR A 1 212 ? -9.350 18.597 4.164 1.00 78.94 212 THR A CA 1
ATOM 1675 C C . THR A 1 212 ? -8.659 19.816 4.778 1.00 78.94 212 THR A C 1
ATOM 1677 O O . THR A 1 212 ? -7.471 19.751 5.077 1.00 78.94 212 THR A O 1
ATOM 1680 N N . ALA A 1 213 ? -9.400 20.897 5.047 1.00 82.56 213 ALA A N 1
ATOM 1681 C CA . ALA A 1 213 ? -8.847 22.091 5.685 1.00 82.56 213 ALA A CA 1
ATOM 1682 C C . ALA A 1 213 ? -8.363 21.806 7.119 1.00 82.56 213 ALA A C 1
ATOM 1684 O O . ALA A 1 213 ? -7.288 22.261 7.511 1.00 82.56 213 ALA A O 1
ATOM 1685 N N . VAL A 1 214 ? -9.110 20.990 7.875 1.00 88.25 214 VAL A N 1
ATOM 1686 C CA . VAL A 1 214 ? -8.707 20.533 9.216 1.00 88.25 214 VAL A CA 1
ATOM 1687 C C . VAL A 1 214 ? -7.391 19.755 9.156 1.00 88.25 214 VAL A C 1
ATOM 1689 O O . VAL A 1 214 ? -6.494 19.987 9.967 1.00 88.25 214 VAL A O 1
ATOM 1692 N N . GLN A 1 215 ? -7.243 18.849 8.187 1.00 83.94 215 GLN A N 1
ATOM 1693 C CA . GLN A 1 215 ? -6.028 18.056 8.008 1.00 83.94 215 GLN A CA 1
ATOM 1694 C C . GLN A 1 215 ? -4.822 18.926 7.633 1.00 83.94 215 GLN A C 1
ATOM 1696 O O . GLN A 1 215 ? -3.771 18.802 8.264 1.00 83.94 215 GLN A O 1
ATOM 1701 N N . GLU A 1 216 ? -4.970 19.826 6.658 1.00 84.19 216 GLU A N 1
ATOM 1702 C CA . GLU A 1 216 ? -3.913 20.760 6.243 1.00 84.19 216 GLU A CA 1
ATOM 1703 C C . GLU A 1 216 ? -3.460 21.644 7.410 1.00 84.19 216 GLU A C 1
ATOM 1705 O O . GLU A 1 216 ? -2.261 21.794 7.674 1.00 84.19 216 GLU A O 1
ATOM 1710 N N . ARG A 1 217 ? -4.417 22.174 8.180 1.00 89.25 217 ARG A N 1
ATOM 1711 C CA . ARG A 1 217 ? -4.133 22.966 9.377 1.00 89.25 217 ARG A CA 1
ATOM 1712 C C . ARG A 1 217 ? -3.410 22.146 10.437 1.00 89.25 217 ARG A C 1
ATOM 1714 O O . ARG A 1 217 ? -2.446 22.635 11.028 1.00 89.25 217 ARG A O 1
ATOM 1721 N N . ASN A 1 218 ? -3.839 20.907 10.664 1.00 87.69 218 ASN A N 1
ATOM 1722 C CA . ASN A 1 218 ? -3.193 20.022 11.623 1.00 87.69 218 ASN A CA 1
ATOM 1723 C C . ASN A 1 218 ? -1.743 19.738 11.213 1.00 87.69 218 ASN A C 1
ATOM 1725 O O . ASN A 1 218 ? -0.838 19.904 12.029 1.00 87.69 218 ASN A O 1
ATOM 1729 N N . GLN A 1 219 ? -1.488 19.416 9.942 1.00 84.81 219 GLN A N 1
ATOM 1730 C CA . GLN A 1 219 ? -0.131 19.228 9.414 1.00 84.81 219 GLN A CA 1
ATOM 1731 C C . GLN A 1 219 ? 0.738 20.478 9.610 1.00 84.81 219 GLN A C 1
ATOM 1733 O O . GLN A 1 219 ? 1.872 20.376 10.087 1.00 84.81 219 GLN A O 1
ATOM 1738 N N . GLN A 1 220 ? 0.193 21.665 9.331 1.00 89.25 220 GLN A N 1
ATOM 1739 C CA . GLN A 1 220 ? 0.878 22.933 9.580 1.00 89.25 220 GLN A CA 1
ATOM 1740 C C . GLN A 1 220 ? 1.227 23.105 11.068 1.00 89.25 220 GLN A C 1
ATOM 1742 O O . GLN A 1 220 ? 2.358 23.458 11.404 1.00 89.25 220 GLN A O 1
ATOM 1747 N N . MET A 1 221 ? 0.286 22.835 11.978 1.00 90.69 221 MET A N 1
ATOM 1748 C CA . MET A 1 221 ? 0.507 22.955 13.423 1.00 90.69 221 MET A CA 1
ATOM 1749 C C . MET A 1 221 ? 1.524 21.951 13.960 1.00 90.69 221 MET A C 1
ATOM 1751 O O . MET A 1 221 ? 2.308 22.320 14.837 1.00 90.69 221 MET A O 1
ATOM 1755 N N . ILE A 1 222 ? 1.560 20.726 13.426 1.00 85.44 222 ILE A N 1
ATOM 1756 C CA . ILE A 1 222 ? 2.613 19.746 13.726 1.00 85.44 222 ILE A CA 1
ATOM 1757 C C . ILE A 1 222 ? 3.971 20.305 13.292 1.00 85.44 222 ILE A C 1
ATOM 1759 O O . ILE A 1 222 ? 4.888 20.388 14.111 1.00 85.44 222 ILE A O 1
ATOM 1763 N N . GLY A 1 223 ? 4.092 20.740 12.032 1.00 83.12 223 GLY A N 1
ATOM 1764 C CA . GLY A 1 223 ? 5.344 21.264 11.475 1.00 83.12 223 GLY A CA 1
ATOM 1765 C C . GLY A 1 223 ? 5.866 22.486 12.234 1.00 83.12 223 GLY A C 1
ATOM 1766 O O . GLY A 1 223 ? 7.062 22.602 12.500 1.00 83.12 223 GLY A O 1
ATOM 1767 N N . SER A 1 224 ? 4.961 23.365 12.661 1.00 87.50 224 SER A N 1
ATOM 1768 C CA . SER A 1 224 ? 5.275 24.554 13.457 1.00 87.50 224 SER A CA 1
ATOM 1769 C C . SER A 1 224 ? 5.318 24.309 14.972 1.00 87.50 224 SER A C 1
ATOM 1771 O O . SER A 1 224 ? 5.573 25.250 15.720 1.00 87.50 224 SER A O 1
ATOM 1773 N N . LYS A 1 225 ? 5.096 23.072 15.445 1.00 87.56 225 LYS A N 1
ATOM 1774 C CA . LYS A 1 225 ? 5.095 22.700 16.875 1.00 87.56 225 LYS A CA 1
ATOM 1775 C C . LYS A 1 225 ? 4.139 23.539 17.730 1.00 87.56 225 LYS A C 1
ATOM 1777 O O . LYS A 1 225 ? 4.453 23.901 18.862 1.00 87.56 225 LYS A O 1
ATOM 1782 N N . LEU A 1 226 ? 2.970 23.854 17.178 1.00 87.38 226 LEU A N 1
ATOM 1783 C CA . LEU A 1 226 ? 1.988 24.748 17.796 1.00 87.38 226 LEU A CA 1
ATOM 1784 C C . LEU A 1 226 ? 1.029 24.034 18.752 1.00 87.38 226 LEU A C 1
ATOM 1786 O O . LEU A 1 226 ? 0.295 24.700 19.479 1.00 87.38 226 LEU A O 1
ATOM 1790 N N . TYR A 1 227 ? 1.013 22.698 18.781 1.00 89.56 227 TYR A N 1
ATOM 1791 C CA . TYR A 1 227 ? 0.218 22.004 19.788 1.00 89.56 227 TYR A CA 1
ATOM 1792 C C . TYR A 1 227 ? 0.841 22.144 21.181 1.00 89.56 227 TYR A C 1
ATOM 1794 O O . TYR A 1 227 ? 2.056 22.016 21.359 1.00 89.56 227 TYR A O 1
ATOM 1802 N N . ARG A 1 228 ? -0.018 22.365 22.185 1.00 88.19 228 ARG A N 1
ATOM 1803 C CA . ARG A 1 228 ? 0.340 22.310 23.603 1.00 88.19 228 ARG A CA 1
ATOM 1804 C C . ARG A 1 228 ? 1.134 21.030 23.895 1.00 88.19 228 ARG A C 1
ATOM 1806 O O . ARG A 1 228 ? 0.797 19.962 23.398 1.00 88.19 228 ARG A O 1
ATOM 1813 N N . GLY A 1 229 ? 2.219 21.163 24.656 1.00 78.88 229 GLY A N 1
ATOM 1814 C CA . GLY A 1 229 ? 3.086 20.040 25.031 1.00 78.88 229 GLY A CA 1
ATOM 1815 C C . GLY A 1 229 ? 4.142 19.616 23.996 1.00 78.88 229 GLY A C 1
ATOM 1816 O O . GLY A 1 229 ? 5.029 18.851 24.353 1.00 78.88 229 GLY A O 1
ATOM 1817 N N . ILE A 1 230 ? 4.128 20.136 22.757 1.00 76.38 230 ILE A N 1
ATOM 1818 C CA . ILE A 1 230 ? 5.160 19.829 21.733 1.00 76.38 230 ILE A CA 1
ATOM 1819 C C . ILE A 1 230 ? 6.426 20.712 21.880 1.00 76.38 230 ILE A C 1
ATOM 1821 O O . ILE A 1 230 ? 7.438 20.509 21.200 1.00 76.38 230 ILE A O 1
ATOM 1825 N N . GLN A 1 231 ? 6.435 21.672 22.811 1.00 65.81 231 GLN A N 1
ATOM 1826 C CA . GLN A 1 231 ? 7.651 22.424 23.137 1.00 65.81 231 GLN A CA 1
ATOM 1827 C C . GLN A 1 231 ? 8.720 21.496 23.741 1.00 65.81 231 GLN A C 1
ATOM 1829 O O . GLN A 1 231 ? 8.421 20.662 24.594 1.00 65.81 231 GLN A O 1
ATOM 1834 N N . ARG A 1 232 ? 9.973 21.634 23.270 1.00 54.69 232 ARG A N 1
ATOM 1835 C CA . ARG A 1 232 ? 11.134 20.851 23.738 1.00 54.69 232 ARG A CA 1
ATOM 1836 C C . ARG A 1 232 ? 11.172 20.832 25.275 1.00 54.69 232 ARG A C 1
ATOM 1838 O O . ARG A 1 232 ? 11.021 21.905 25.862 1.00 54.69 232 ARG A O 1
ATOM 1845 N N . PRO A 1 233 ? 11.471 19.687 25.922 1.00 49.72 233 PRO A N 1
ATOM 1846 C CA . PRO A 1 233 ? 11.834 19.720 27.332 1.00 49.72 233 PRO A CA 1
ATOM 1847 C C . PRO A 1 233 ? 12.999 20.708 27.507 1.00 49.72 233 PRO A C 1
ATOM 1849 O O . PRO A 1 233 ? 13.897 20.732 26.652 1.00 49.72 233 PRO A O 1
ATOM 1852 N N . PRO A 1 234 ? 13.004 21.546 28.559 1.00 47.59 234 PRO A N 1
ATOM 1853 C CA . PRO A 1 234 ? 14.171 22.358 28.856 1.00 47.59 234 PRO A CA 1
ATOM 1854 C C . PRO A 1 234 ? 15.363 21.410 29.000 1.00 47.59 234 PRO A C 1
ATOM 1856 O O . PRO A 1 234 ? 15.290 20.426 29.737 1.00 47.59 234 PRO A O 1
ATOM 1859 N N . MET A 1 235 ? 16.448 21.674 28.266 1.00 45.75 235 MET A N 1
ATOM 1860 C CA . MET A 1 235 ? 17.709 20.988 28.525 1.00 45.75 235 MET A CA 1
ATOM 1861 C C . MET A 1 235 ? 18.095 21.321 29.964 1.00 45.75 235 MET A C 1
ATOM 1863 O O . MET A 1 235 ? 18.482 22.451 30.257 1.00 45.75 235 MET A O 1
A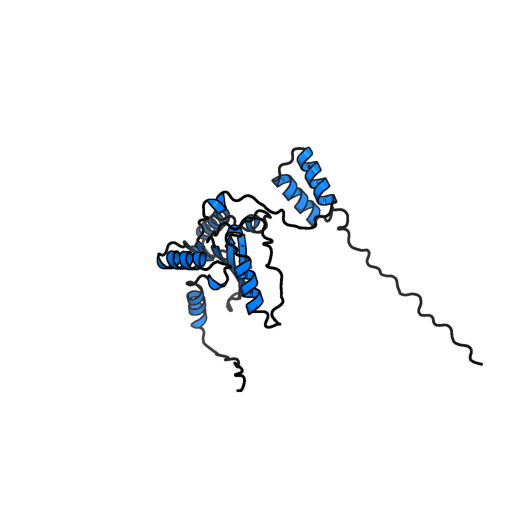TOM 1867 N N . TYR A 1 236 ? 17.941 20.363 30.872 1.00 46.62 236 TYR A N 1
ATOM 1868 C CA . TYR A 1 236 ? 18.458 20.464 32.227 1.00 46.62 236 TYR A CA 1
ATOM 1869 C C . TYR A 1 236 ? 19.982 20.493 32.138 1.00 46.62 236 TYR A C 1
ATOM 1871 O O . TYR A 1 236 ? 20.658 19.472 32.097 1.00 46.62 236 TYR A O 1
ATOM 1879 N N . ASN A 1 237 ? 20.525 21.700 32.078 1.00 49.66 237 ASN A N 1
ATOM 1880 C CA . ASN A 1 237 ? 21.945 21.956 32.195 1.00 49.66 237 ASN A CA 1
ATOM 1881 C C . ASN A 1 237 ? 22.194 22.564 33.576 1.00 49.66 237 ASN A C 1
ATOM 1883 O O . ASN A 1 237 ? 22.501 23.746 33.685 1.00 49.66 237 ASN A O 1
ATOM 1887 N N . THR A 1 238 ? 21.966 21.803 34.654 1.00 49.72 238 THR A N 1
ATOM 1888 C CA . THR A 1 238 ? 22.383 22.217 36.007 1.00 49.72 238 THR A CA 1
ATOM 1889 C C . THR A 1 238 ? 22.441 21.040 36.983 1.00 49.72 238 THR A C 1
ATOM 1891 O O . THR A 1 238 ? 21.523 20.839 37.761 1.00 49.72 238 THR A O 1
ATOM 1894 N N . LEU A 1 239 ? 23.545 20.291 36.988 1.00 41.94 239 LEU A N 1
ATOM 1895 C CA . LEU A 1 239 ? 24.096 19.680 38.210 1.00 41.94 239 LEU A CA 1
ATOM 1896 C C . LEU A 1 239 ? 25.630 19.669 38.104 1.00 41.94 239 LEU A C 1
ATOM 1898 O O . LEU A 1 239 ? 26.279 18.631 38.063 1.00 41.94 239 LEU A O 1
ATOM 1902 N N . SER A 1 240 ? 26.201 20.873 38.031 1.00 46.03 240 SER A N 1
ATOM 1903 C CA . SER A 1 240 ? 27.596 21.138 38.390 1.00 46.03 240 SER A CA 1
ATOM 1904 C C . SER A 1 240 ? 27.583 21.992 39.659 1.00 46.03 240 SER A C 1
ATOM 1906 O O . SER A 1 240 ? 27.781 23.200 39.623 1.00 46.03 240 SER A O 1
ATOM 1908 N N . SER A 1 241 ? 27.162 21.383 40.765 1.00 49.00 241 SER A N 1
ATOM 1909 C CA . SER A 1 241 ? 27.290 21.889 42.135 1.00 49.00 241 SER A CA 1
ATOM 1910 C C . SER A 1 241 ? 26.774 20.796 43.069 1.00 49.00 241 SER A C 1
ATOM 1912 O O . SER A 1 241 ? 25.706 20.249 42.812 1.00 49.00 241 SER A O 1
ATOM 1914 N N . LEU A 1 242 ? 27.514 20.516 44.145 1.00 43.72 242 LEU A N 1
ATOM 1915 C CA . LEU A 1 242 ? 27.268 19.509 45.193 1.00 43.72 242 LEU A CA 1
ATOM 1916 C C . LEU A 1 242 ? 27.924 18.130 44.997 1.00 43.72 242 LEU A C 1
ATOM 1918 O O . LEU A 1 242 ? 27.299 17.091 45.174 1.00 43.72 242 LEU A O 1
ATOM 1922 N N . LEU A 1 243 ? 29.239 18.132 44.773 1.00 43.34 243 LEU A N 1
ATOM 1923 C CA . LEU A 1 243 ? 30.136 17.130 45.363 1.00 43.34 243 LEU A CA 1
ATOM 1924 C C . LEU A 1 243 ? 31.324 17.860 46.005 1.00 43.34 243 LEU A C 1
ATOM 1926 O O . LEU A 1 243 ? 32.454 17.800 45.532 1.00 43.34 243 LEU A O 1
ATOM 1930 N N . THR A 1 244 ? 31.049 18.575 47.096 1.00 40.94 244 THR A N 1
ATOM 1931 C CA . THR A 1 244 ? 32.084 18.974 48.056 1.00 40.94 244 THR A CA 1
ATOM 1932 C C . THR A 1 244 ? 31.832 18.170 49.321 1.00 40.94 244 THR A C 1
ATOM 1934 O O . THR A 1 244 ? 30.950 18.488 50.113 1.00 40.94 244 THR A O 1
ATOM 1937 N N . ILE A 1 245 ? 32.561 17.067 49.456 1.00 51.09 245 ILE A N 1
ATOM 1938 C CA . ILE A 1 245 ? 32.578 16.228 50.655 1.00 51.09 245 ILE A CA 1
ATOM 1939 C C . ILE A 1 245 ? 33.407 16.979 51.713 1.00 51.09 245 ILE A C 1
ATOM 1941 O O . ILE A 1 245 ? 34.568 17.284 51.432 1.00 51.09 245 ILE A O 1
ATOM 1945 N N . PRO A 1 246 ? 32.876 17.308 52.904 1.00 47.75 246 PRO A N 1
ATOM 1946 C CA . PRO A 1 246 ? 33.706 17.818 53.989 1.00 47.75 246 PRO A CA 1
ATOM 1947 C C . PRO A 1 246 ? 34.538 16.682 54.620 1.00 47.75 246 PRO A C 1
ATOM 1949 O O . PRO A 1 246 ? 34.066 15.544 54.691 1.00 47.75 246 PRO A O 1
ATOM 1952 N N . PRO A 1 247 ? 35.769 16.961 55.086 1.00 49.34 247 PRO A N 1
ATOM 1953 C CA . PRO A 1 247 ? 36.653 15.946 55.644 1.00 49.34 247 PRO A CA 1
ATOM 1954 C C . PRO A 1 247 ? 36.165 15.459 57.014 1.00 49.34 247 PRO A C 1
ATOM 1956 O O . PRO A 1 247 ? 35.803 16.246 57.888 1.00 49.34 247 PRO A O 1
ATOM 1959 N N . SER A 1 248 ? 36.198 14.140 57.197 1.00 56.16 248 SER A N 1
ATOM 1960 C CA . SER A 1 248 ? 35.924 13.450 58.454 1.00 56.16 248 SER A CA 1
ATOM 1961 C C . SER A 1 248 ? 36.993 13.766 59.502 1.00 56.16 248 SER A C 1
ATOM 1963 O O . SER A 1 248 ? 38.173 13.476 59.298 1.00 56.16 248 SER A O 1
ATOM 1965 N N . THR A 1 249 ? 36.587 14.298 60.650 1.00 51.91 249 THR A N 1
ATOM 1966 C CA . THR A 1 249 ? 37.418 14.351 61.855 1.00 51.91 249 THR A CA 1
ATOM 1967 C C . THR A 1 249 ? 37.465 12.963 62.490 1.00 51.91 249 THR A C 1
ATOM 1969 O O . THR A 1 249 ? 36.466 12.500 63.038 1.00 51.91 249 THR A O 1
ATOM 1972 N N . GLY A 1 250 ? 38.614 12.295 62.381 1.00 50.19 250 GLY A N 1
ATOM 1973 C CA . GLY A 1 250 ? 38.925 11.101 63.162 1.00 50.19 250 GLY A CA 1
ATOM 1974 C C . GLY A 1 250 ? 39.171 11.458 64.629 1.00 50.19 250 GLY A C 1
ATOM 1975 O O . GLY A 1 250 ? 39.766 12.496 64.926 1.00 50.19 250 GLY A O 1
ATOM 1976 N N . SER A 1 251 ? 38.676 10.603 65.521 1.00 45.16 251 SER A N 1
ATOM 1977 C CA . SER A 1 251 ? 39.133 10.457 66.908 1.00 45.16 251 SER A CA 1
ATOM 1978 C C . SER A 1 251 ? 40.004 9.213 67.007 1.00 45.16 251 SER A C 1
ATOM 1980 O O . SER A 1 251 ? 39.720 8.265 66.238 1.00 45.16 251 SER A O 1
#

Radius of gyration: 25.78 Å; Cα contacts (8 Å, |Δi|>4): 274; chains: 1; bounding box: 58×64×88 Å